Protein AF-0000000084333923 (afdb_homodimer)

Organism: NCBI:txid1302689

Structure (mmCIF, N/CA/C/O backbone):
data_AF-0000000084333923-model_v1
#
loop_
_entity.id
_entity.type
_entity.pdbx_description
1 polymer '4-oxalocrotonate tautomerase domain-containing protein'
#
loop_
_atom_site.group_PDB
_atom_site.id
_atom_site.type_symbol
_atom_site.label_atom_id
_atom_site.label_alt_id
_atom_site.label_comp_id
_atom_site.label_asym_id
_atom_site.label_entity_id
_atom_site.label_seq_id
_atom_site.pdbx_PDB_ins_code
_atom_site.Cartn_x
_atom_site.Cartn_y
_atom_site.Cartn_z
_atom_site.occupancy
_atom_site.B_iso_or_equiv
_atom_site.auth_seq_id
_atom_site.auth_comp_id
_atom_site.auth_asym_id
_atom_site.auth_atom_id
_atom_site.pdbx_PDB_model_num
ATOM 1 N N . MET A 1 1 ? 12.883 -0.135 1.191 1 73.44 1 MET A N 1
ATOM 2 C CA . MET A 1 1 ? 11.656 0.068 1.955 1 73.44 1 MET A CA 1
ATOM 3 C C . MET A 1 1 ? 10.43 0.012 1.045 1 73.44 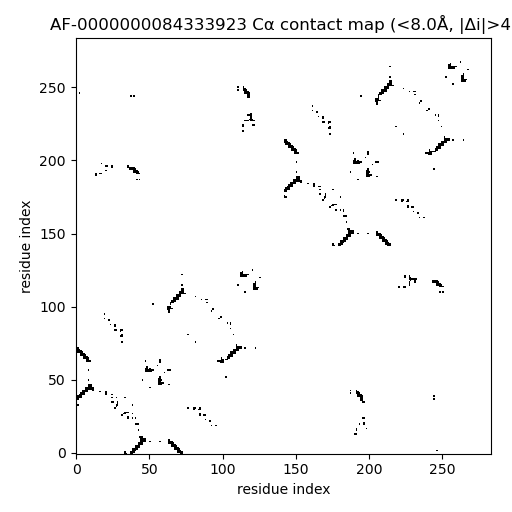1 MET A C 1
ATOM 5 O O . MET A 1 1 ? 9.953 1.047 0.582 1 73.44 1 MET A O 1
ATOM 9 N N . PRO A 1 2 ? 10.164 -1.093 0.58 1 91.81 2 PRO A N 1
ATOM 10 C CA . PRO A 1 2 ? 9.062 -1.146 -0.385 1 91.81 2 PRO A CA 1
ATOM 11 C C . PRO A 1 2 ? 7.871 -1.951 0.127 1 91.81 2 PRO A C 1
ATOM 13 O O . PRO A 1 2 ? 8.055 -2.982 0.78 1 91.81 2 PRO A O 1
ATOM 16 N N . ILE A 1 3 ? 6.664 -1.439 -0.031 1 96.62 3 ILE A N 1
ATOM 17 C CA . ILE A 1 3 ? 5.453 -2.248 0.031 1 96.62 3 ILE A CA 1
ATOM 18 C C . ILE A 1 3 ? 4.961 -2.553 -1.383 1 96.62 3 ILE A C 1
ATOM 20 O O . ILE A 1 3 ? 4.879 -1.654 -2.225 1 96.62 3 ILE A O 1
ATOM 24 N N . ILE A 1 4 ? 4.742 -3.799 -1.592 1 98.75 4 ILE A N 1
ATOM 25 C CA . ILE A 1 4 ? 4.273 -4.285 -2.887 1 98.75 4 ILE A CA 1
ATOM 26 C C . ILE A 1 4 ? 2.879 -4.887 -2.738 1 98.75 4 ILE A C 1
ATOM 28 O O . ILE A 1 4 ? 2.662 -5.766 -1.902 1 98.75 4 ILE A O 1
ATOM 32 N N . GLU A 1 5 ? 1.966 -4.406 -3.477 1 98.69 5 GLU A N 1
ATOM 33 C CA . GLU A 1 5 ? 0.629 -4.98 -3.602 1 98.69 5 GLU A CA 1
ATOM 34 C C . GLU A 1 5 ? 0.426 -5.613 -4.977 1 98.69 5 GLU A C 1
ATOM 36 O O . GLU A 1 5 ? 0.492 -4.926 -5.996 1 98.69 5 GLU A O 1
ATOM 41 N N . LEU A 1 6 ? 0.161 -6.875 -4.996 1 98.75 6 LEU A N 1
ATOM 42 C CA . LEU A 1 6 ? 0.008 -7.605 -6.25 1 98.75 6 LEU A CA 1
ATOM 43 C C . LEU A 1 6 ? -1.386 -8.219 -6.355 1 98.75 6 LEU A C 1
ATOM 45 O O . LEU A 1 6 ? -1.785 -9.016 -5.504 1 98.75 6 LEU A O 1
ATOM 49 N N . LYS A 1 7 ? -2.133 -7.789 -7.355 1 98.62 7 LYS A N 1
ATOM 50 C CA . LYS A 1 7 ? -3.377 -8.445 -7.746 1 98.62 7 LYS A CA 1
ATOM 51 C C . LYS A 1 7 ? -3.152 -9.406 -8.906 1 98.62 7 LYS A C 1
ATOM 53 O O . LYS A 1 7 ? -2.51 -9.047 -9.898 1 98.62 7 LYS A O 1
ATOM 58 N N . ILE A 1 8 ? -3.672 -10.539 -8.766 1 98.25 8 ILE A N 1
ATOM 59 C CA . ILE A 1 8 ? -3.578 -11.547 -9.812 1 98.25 8 ILE A CA 1
ATOM 60 C C . ILE A 1 8 ? -4.977 -12.047 -10.172 1 98.25 8 ILE A C 1
ATOM 62 O O . ILE A 1 8 ? -5.82 -12.234 -9.289 1 98.25 8 ILE A O 1
ATOM 66 N N . SER A 1 9 ? -5.164 -12.273 -11.445 1 98.31 9 SER A N 1
ATOM 67 C CA . SER A 1 9 ? -6.441 -12.844 -11.859 1 98.31 9 SER A CA 1
ATOM 68 C C . SER A 1 9 ? -6.48 -14.344 -11.602 1 98.31 9 SER A C 1
ATOM 70 O O . SER A 1 9 ? -5.48 -15.039 -11.781 1 98.31 9 SER A O 1
ATOM 72 N N . GLY A 1 10 ? -7.676 -14.812 -11.125 1 97.56 10 GLY A N 1
ATOM 73 C CA . GLY A 1 10 ? -7.852 -16.234 -10.93 1 97.56 10 GLY A CA 1
ATOM 74 C C . GLY A 1 10 ? -8.32 -16.594 -9.531 1 97.56 10 GLY A C 1
ATOM 75 O O . GLY A 1 10 ? -8.672 -15.719 -8.742 1 97.56 10 GLY A O 1
ATOM 76 N N . ARG A 1 11 ? -8.367 -17.922 -9.305 1 97.06 11 ARG A N 1
ATOM 77 C CA . ARG A 1 11 ? -8.758 -18.438 -7.996 1 97.06 11 ARG A CA 1
ATOM 78 C C . ARG A 1 11 ? -7.602 -18.312 -7.004 1 97.06 11 ARG A C 1
ATOM 80 O O . ARG A 1 11 ? -6.434 -18.422 -7.387 1 97.06 11 ARG A O 1
ATOM 87 N N . GLU A 1 12 ? -7.98 -18.156 -5.762 1 97.38 12 GLU A N 1
ATOM 88 C CA . GLU A 1 12 ? -6.973 -18.062 -4.707 1 97.38 12 GLU A CA 1
ATOM 89 C C . GLU A 1 12 ? -6.117 -19.328 -4.66 1 97.38 12 GLU A C 1
ATOM 91 O O . GLU A 1 12 ? -6.645 -20.438 -4.695 1 97.38 12 GLU A O 1
ATOM 96 N N . ASP A 1 13 ? -4.828 -19.172 -4.594 1 97.25 13 ASP A N 1
ATOM 97 C CA . ASP A 1 13 ? -3.836 -20.234 -4.59 1 97.25 13 ASP A CA 1
ATOM 98 C C . ASP A 1 13 ? -2.639 -19.875 -3.713 1 97.25 13 ASP A C 1
ATOM 100 O O . ASP A 1 13 ? -1.695 -19.234 -4.172 1 97.25 13 ASP A O 1
ATOM 104 N N . PRO A 1 14 ? -2.646 -20.359 -2.471 1 96.5 14 PRO A N 1
ATOM 105 C CA . PRO A 1 14 ? -1.604 -19.969 -1.519 1 96.5 14 PRO A CA 1
ATOM 106 C C . PRO A 1 14 ? -0.209 -20.406 -1.956 1 96.5 14 PRO A C 1
ATOM 108 O O . PRO A 1 14 ? 0.773 -19.703 -1.706 1 96.5 14 PRO A O 1
ATOM 111 N N . ALA A 1 15 ? -0.086 -21.562 -2.506 1 97.25 15 ALA A N 1
ATOM 112 C CA . ALA A 1 15 ? 1.213 -22.031 -2.973 1 97.25 15 ALA A CA 1
ATOM 113 C C . ALA A 1 15 ? 1.762 -21.141 -4.078 1 97.25 15 ALA A C 1
ATOM 115 O O . ALA A 1 15 ? 2.949 -20.797 -4.078 1 97.25 15 ALA A O 1
ATOM 116 N N . LEU A 1 16 ? 0.914 -20.797 -5.031 1 97.44 16 LEU A N 1
ATOM 117 C CA . LEU A 1 16 ? 1.309 -19.875 -6.09 1 97.44 16 LEU A CA 1
ATOM 118 C C . LEU A 1 16 ? 1.708 -18.516 -5.508 1 97.44 16 LEU A C 1
ATOM 120 O O . LEU A 1 16 ? 2.703 -17.922 -5.926 1 97.44 16 LEU A O 1
ATOM 124 N N . ALA A 1 17 ? 0.962 -18.047 -4.566 1 97.75 17 ALA A N 1
ATOM 125 C CA . ALA A 1 17 ? 1.25 -16.766 -3.922 1 97.75 17 ALA A CA 1
ATOM 126 C C . ALA A 1 17 ? 2.641 -16.766 -3.295 1 97.75 17 ALA A C 1
ATOM 128 O O . ALA A 1 17 ? 3.387 -15.789 -3.422 1 97.75 17 ALA A O 1
ATOM 129 N N . GLN A 1 18 ? 2.994 -17.812 -2.621 1 97.62 18 GLN A N 1
ATOM 130 C CA . GLN A 1 18 ? 4.309 -17.938 -1.995 1 97.62 18 GLN A CA 1
ATOM 131 C C . GLN A 1 18 ? 5.422 -17.875 -3.037 1 97.62 18 GLN A C 1
ATOM 133 O O . GLN A 1 18 ? 6.414 -17.172 -2.857 1 97.62 18 GLN A O 1
ATOM 138 N N . LYS A 1 19 ? 5.184 -18.625 -4.051 1 98.06 19 LYS A N 1
ATOM 139 C CA . LYS A 1 19 ? 6.172 -18.641 -5.121 1 98.06 19 LYS A CA 1
ATOM 140 C C . LYS A 1 19 ? 6.363 -17.266 -5.727 1 98.06 19 LYS A C 1
ATOM 142 O O . LYS A 1 19 ? 7.496 -16.828 -5.945 1 98.06 19 LYS A O 1
ATOM 147 N N . ILE A 1 20 ? 5.293 -16.578 -5.984 1 98.25 20 ILE A N 1
ATOM 148 C CA . ILE A 1 20 ? 5.324 -15.266 -6.617 1 98.25 20 ILE A CA 1
ATOM 149 C C . ILE A 1 20 ?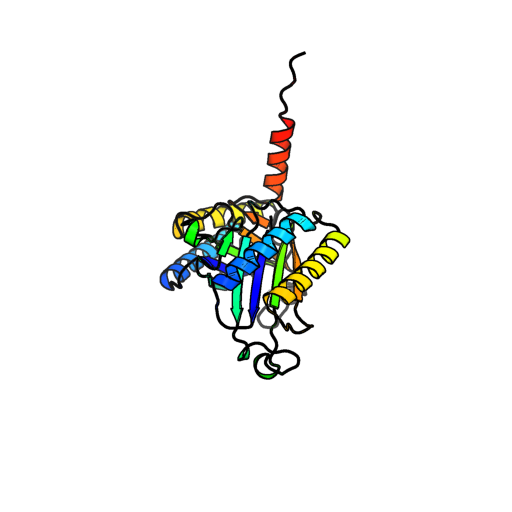 5.945 -14.25 -5.664 1 98.25 20 ILE A C 1
ATOM 151 O O . ILE A 1 20 ? 6.773 -13.43 -6.074 1 98.25 20 ILE A O 1
ATOM 155 N N . ALA A 1 21 ? 5.582 -14.344 -4.414 1 98.19 21 ALA A N 1
ATOM 156 C CA . ALA A 1 21 ? 6.148 -13.438 -3.422 1 98.19 21 ALA A CA 1
ATOM 157 C C . ALA A 1 21 ? 7.664 -13.578 -3.344 1 98.19 21 ALA A C 1
ATOM 159 O O . ALA A 1 21 ? 8.383 -12.586 -3.242 1 98.19 21 ALA A O 1
ATOM 160 N N . ASN A 1 22 ? 8.109 -14.781 -3.404 1 98.25 22 ASN A N 1
ATOM 161 C CA . ASN A 1 22 ? 9.547 -15.031 -3.395 1 98.25 22 ASN A CA 1
ATOM 162 C C . ASN A 1 22 ? 10.234 -14.406 -4.609 1 98.25 22 ASN A C 1
ATOM 164 O O . ASN A 1 22 ? 11.281 -13.766 -4.477 1 98.25 22 ASN A O 1
ATOM 168 N N . GLU A 1 23 ? 9.648 -14.578 -5.711 1 98.5 23 GLU A N 1
ATOM 169 C CA . GLU A 1 23 ? 10.227 -14.078 -6.953 1 98.5 23 GLU A CA 1
ATOM 170 C C . GLU A 1 23 ? 10.242 -12.547 -6.977 1 98.5 23 GLU A C 1
ATOM 172 O O . GLU A 1 23 ? 11.25 -11.938 -7.34 1 98.5 23 GLU A O 1
ATOM 177 N N . ILE A 1 24 ? 9.164 -11.938 -6.602 1 98.44 24 ILE A N 1
ATOM 178 C CA . ILE A 1 24 ? 9.062 -10.484 -6.586 1 98.44 24 ILE A CA 1
ATOM 179 C C . ILE A 1 24 ? 10.047 -9.906 -5.574 1 98.44 24 ILE A C 1
ATOM 181 O O . ILE A 1 24 ? 10.672 -8.875 -5.828 1 98.44 24 ILE A O 1
ATOM 185 N N . SER A 1 25 ? 10.18 -10.547 -4.445 1 98.31 25 SER A N 1
ATOM 186 C CA . SER A 1 25 ? 11.141 -10.117 -3.432 1 98.31 25 SER A CA 1
ATOM 187 C C . SER A 1 25 ? 12.57 -10.203 -3.957 1 98.31 25 SER A C 1
ATOM 189 O O . SER A 1 25 ? 13.359 -9.273 -3.762 1 98.31 25 SER A O 1
ATOM 191 N N . ARG A 1 26 ? 12.852 -11.281 -4.562 1 98.25 26 ARG A N 1
ATOM 192 C CA . ARG A 1 26 ? 14.172 -11.453 -5.16 1 98.25 26 ARG A CA 1
ATOM 193 C C . ARG A 1 26 ? 14.469 -10.344 -6.164 1 98.25 26 ARG A C 1
ATOM 195 O O . ARG A 1 26 ? 15.539 -9.742 -6.125 1 98.25 26 ARG A O 1
ATOM 202 N N . LEU A 1 27 ? 13.555 -10.07 -7.074 1 98.56 27 LEU A N 1
ATOM 203 C CA . LEU A 1 27 ? 13.742 -9.039 -8.094 1 98.56 27 LEU A CA 1
ATOM 204 C C . LEU A 1 27 ? 13.914 -7.668 -7.453 1 98.56 27 LEU A C 1
ATOM 206 O O . LEU A 1 27 ? 14.742 -6.871 -7.902 1 98.56 27 LEU A O 1
ATOM 210 N N . THR A 1 28 ? 13.117 -7.402 -6.438 1 98.56 28 THR A N 1
ATOM 211 C CA . THR A 1 28 ? 13.195 -6.117 -5.754 1 98.56 28 THR A CA 1
ATOM 212 C C . THR A 1 28 ? 14.555 -5.934 -5.094 1 98.56 28 THR A C 1
ATOM 214 O O . THR A 1 28 ? 15.133 -4.844 -5.141 1 98.56 28 THR A O 1
ATOM 217 N N . LYS A 1 29 ? 15.07 -6.965 -4.551 1 98 29 LYS A N 1
ATOM 218 C CA . LYS A 1 29 ? 16.406 -6.953 -3.963 1 98 29 LYS A CA 1
ATOM 219 C C . LYS A 1 29 ? 17.469 -6.762 -5.031 1 98 29 LYS A C 1
ATOM 221 O O . LYS A 1 29 ? 18.328 -5.879 -4.914 1 98 29 LYS A O 1
ATOM 226 N N . GLU A 1 30 ? 17.391 -7.465 -6.059 1 98 30 GLU A N 1
ATOM 227 C CA . GLU A 1 30 ? 18.484 -7.543 -7.027 1 98 30 GLU A CA 1
ATOM 228 C C . GLU A 1 30 ? 18.469 -6.355 -7.98 1 98 30 GLU A C 1
ATOM 230 O O . GLU A 1 30 ? 19.516 -5.832 -8.359 1 98 30 GLU A O 1
ATOM 235 N N . VAL A 1 31 ? 17.297 -5.941 -8.422 1 98.19 31 VAL A N 1
ATOM 236 C CA . VAL A 1 31 ? 17.188 -4.926 -9.461 1 98.19 31 VAL A CA 1
ATOM 237 C C . VAL A 1 31 ? 17.109 -3.539 -8.828 1 98.19 31 VAL A C 1
ATOM 239 O O . VAL A 1 31 ? 17.812 -2.615 -9.242 1 98.19 31 VAL A O 1
ATOM 242 N N . LEU A 1 32 ? 16.297 -3.404 -7.762 1 97.81 32 LEU A N 1
ATOM 243 C CA . LEU A 1 32 ? 16.125 -2.105 -7.121 1 97.81 32 LEU A CA 1
ATOM 244 C C . LEU A 1 32 ? 17.062 -1.951 -5.938 1 97.81 32 LEU A C 1
ATOM 246 O O . LEU A 1 32 ? 17.125 -0.89 -5.309 1 97.81 32 LEU A O 1
ATOM 250 N N . LYS A 1 33 ? 17.75 -3.027 -5.582 1 96.81 33 LYS A N 1
ATOM 251 C CA . LYS A 1 33 ? 18.781 -3.02 -4.547 1 96.81 33 LYS A CA 1
ATOM 252 C C . LYS A 1 33 ? 18.203 -2.666 -3.186 1 96.81 33 LYS A C 1
ATOM 254 O O . LYS A 1 33 ? 18.781 -1.89 -2.43 1 96.81 33 LYS A O 1
ATOM 259 N N . LYS A 1 34 ? 17.031 -3.188 -2.98 1 96.31 34 LYS A N 1
ATOM 260 C CA . LYS A 1 34 ? 16.391 -2.963 -1.685 1 96.31 34 LYS A CA 1
ATOM 261 C C . LYS A 1 34 ? 16.75 -4.07 -0.697 1 96.31 34 LYS A C 1
ATOM 263 O O . LYS A 1 34 ? 17 -5.207 -1.097 1 96.31 34 LYS A O 1
ATOM 268 N N . LYS A 1 35 ? 16.797 -3.676 0.621 1 95.31 35 LYS A N 1
ATOM 269 C CA . LYS A 1 35 ? 17.078 -4.652 1.671 1 95.31 35 LYS A CA 1
ATOM 270 C C . LYS A 1 35 ? 15.891 -5.602 1.861 1 95.31 35 LYS A C 1
ATOM 272 O O . LYS A 1 35 ? 14.758 -5.156 2.082 1 95.31 35 LYS A O 1
ATOM 277 N N . PRO A 1 36 ? 16.141 -6.848 1.837 1 95.38 36 PRO A N 1
ATOM 278 C CA . PRO A 1 36 ? 15.047 -7.824 1.903 1 95.38 36 PRO A CA 1
ATOM 279 C C . PRO A 1 36 ? 14.266 -7.75 3.211 1 95.38 36 PRO A C 1
ATOM 281 O O . PRO A 1 36 ? 13.062 -8.008 3.23 1 95.38 36 PRO A O 1
ATOM 284 N N . GLU A 1 37 ? 14.859 -7.32 4.273 1 95.38 37 GLU A N 1
ATOM 285 C CA . GLU A 1 37 ? 14.258 -7.348 5.602 1 95.38 37 GLU A CA 1
ATOM 286 C C . GLU A 1 37 ? 13.094 -6.363 5.707 1 95.38 37 GLU A C 1
ATOM 288 O O . GLU A 1 37 ? 12.297 -6.438 6.641 1 95.38 37 GLU A O 1
ATOM 293 N N . VAL A 1 38 ? 13.031 -5.457 4.746 1 96.19 38 VAL A N 1
ATOM 294 C CA . VAL A 1 38 ? 11.969 -4.461 4.852 1 96.19 38 VAL A CA 1
ATOM 295 C C . VAL A 1 38 ? 11.047 -4.559 3.635 1 96.19 38 VAL A C 1
ATOM 297 O O . VAL A 1 38 ? 10.234 -3.666 3.393 1 96.19 38 VAL A O 1
ATOM 300 N N . ILE A 1 39 ? 11.156 -5.602 2.816 1 97.88 39 ILE A N 1
ATOM 301 C CA . ILE A 1 39 ? 10.273 -5.797 1.672 1 97.88 39 ILE A CA 1
ATOM 302 C C . ILE A 1 39 ? 8.992 -6.492 2.123 1 97.88 39 ILE A C 1
ATOM 304 O O . ILE A 1 39 ? 9.031 -7.57 2.717 1 97.88 39 ILE A O 1
ATOM 308 N N . VAL A 1 40 ? 7.879 -5.883 1.88 1 98.56 40 VAL A N 1
ATOM 309 C CA . VAL A 1 40 ? 6.559 -6.438 2.156 1 98.56 40 VAL A CA 1
ATOM 310 C C . VAL A 1 40 ? 5.828 -6.707 0.842 1 98.56 40 VAL A C 1
ATOM 312 O O . VAL A 1 40 ? 5.793 -5.852 -0.045 1 98.56 40 VAL A O 1
ATOM 315 N N . VAL A 1 41 ? 5.262 -7.883 0.719 1 98.69 41 VAL A N 1
ATOM 316 C CA . VAL A 1 41 ? 4.449 -8.234 -0.441 1 98.69 41 VAL A CA 1
ATOM 317 C C . VAL A 1 41 ? 3.088 -8.75 0.019 1 98.69 41 VAL A C 1
ATOM 319 O O . VAL A 1 41 ? 3.01 -9.664 0.849 1 98.69 41 VAL A O 1
ATOM 322 N N . THR A 1 42 ? 2.08 -8.156 -0.456 1 98.69 42 THR A N 1
ATOM 323 C CA . THR A 1 42 ? 0.734 -8.703 -0.305 1 98.69 42 THR A CA 1
ATOM 324 C C . THR A 1 42 ? 0.184 -9.164 -1.65 1 98.69 42 THR A C 1
ATOM 326 O O . THR A 1 42 ? 0.39 -8.508 -2.672 1 98.69 42 THR A O 1
ATOM 329 N N . VAL A 1 43 ? -0.497 -10.312 -1.62 1 98.62 43 VAL A N 1
ATOM 330 C CA . VAL A 1 43 ? -1.056 -10.891 -2.84 1 98.62 43 VAL A CA 1
ATOM 331 C C . VAL A 1 43 ? -2.568 -11.039 -2.695 1 98.62 43 VAL A C 1
ATOM 333 O O . VAL A 1 43 ? -3.059 -11.469 -1.647 1 98.62 43 VAL A O 1
ATOM 336 N N . SER A 1 44 ? -3.275 -10.656 -3.697 1 98.31 44 SER A N 1
ATOM 337 C CA . SER A 1 44 ? -4.719 -10.867 -3.762 1 98.31 44 SER A CA 1
ATOM 338 C C . SER A 1 44 ? -5.133 -11.445 -5.109 1 98.31 44 SER A C 1
ATOM 340 O O . SER A 1 44 ? -4.445 -11.258 -6.113 1 98.31 44 SER A O 1
ATOM 342 N N . PHE A 1 45 ? -6.254 -12.141 -5.066 1 98.44 45 PHE A N 1
ATOM 343 C CA . PHE A 1 45 ? -6.766 -12.789 -6.266 1 98.44 45 PHE A CA 1
ATOM 344 C C . PHE A 1 45 ? -8.125 -12.211 -6.66 1 98.44 45 PHE A C 1
ATOM 346 O O . PHE A 1 45 ? -8.969 -11.953 -5.801 1 98.44 45 PHE A O 1
ATOM 353 N N . VAL A 1 46 ? -8.273 -11.945 -7.91 1 98.38 46 VAL A N 1
ATOM 354 C CA . VAL A 1 46 ? -9.539 -11.508 -8.5 1 98.38 46 VAL A CA 1
ATOM 355 C C . VAL A 1 46 ? -10.023 -12.547 -9.508 1 98.38 46 VAL A C 1
ATOM 357 O O . VAL A 1 46 ? -9.305 -12.898 -10.438 1 98.38 46 VAL A O 1
ATOM 360 N N . PRO A 1 47 ? -11.234 -13.023 -9.305 1 98.44 47 PRO A N 1
ATOM 361 C CA . PRO A 1 47 ? -11.727 -13.992 -10.289 1 98.44 47 PRO A CA 1
ATOM 362 C C . PRO A 1 47 ? -11.625 -13.477 -11.727 1 98.44 47 PRO A C 1
ATOM 364 O O . PRO A 1 47 ? -11.867 -12.289 -11.977 1 98.44 47 PRO A O 1
ATOM 367 N N . ASP A 1 48 ? -11.359 -14.414 -12.594 1 98.06 48 ASP A N 1
ATOM 368 C CA . ASP A 1 48 ? -11.164 -14.055 -14 1 98.06 48 ASP A CA 1
ATOM 369 C C . ASP A 1 48 ? -12.398 -13.359 -14.57 1 98.06 48 ASP A C 1
ATOM 371 O O . ASP A 1 48 ? -12.281 -12.469 -15.406 1 98.06 48 ASP A O 1
ATOM 375 N N . TYR A 1 49 ? -13.57 -13.68 -14.117 1 98.38 49 TYR A N 1
ATOM 376 C CA . TYR A 1 49 ? -14.812 -13.148 -14.68 1 98.38 49 TYR A CA 1
ATOM 377 C C . TYR A 1 49 ? -15.109 -11.758 -14.141 1 98.38 49 TYR A C 1
ATOM 379 O O . TYR A 1 49 ? -16.047 -11.102 -14.586 1 98.38 49 TYR A O 1
ATOM 387 N N . LEU A 1 50 ? -14.297 -11.289 -13.281 1 98.5 50 LEU A N 1
ATOM 388 C CA . LEU A 1 50 ? -14.438 -9.945 -12.727 1 98.5 50 LEU A CA 1
ATOM 389 C C . LEU A 1 50 ? -13.305 -9.039 -13.211 1 98.5 50 LEU A C 1
ATOM 391 O O . LEU A 1 50 ? -13.164 -7.91 -12.734 1 98.5 50 LEU A O 1
ATOM 395 N N . TRP A 1 51 ? -12.5 -9.555 -14.102 1 98.44 51 TRP A N 1
ATOM 396 C CA . TRP A 1 51 ? -11.375 -8.82 -14.68 1 98.44 51 TRP A CA 1
ATOM 397 C C . TRP A 1 51 ? -11.586 -8.602 -16.172 1 98.44 51 TRP A C 1
ATOM 399 O O . TRP A 1 51 ? -11.617 -9.562 -16.953 1 98.44 51 TRP A O 1
ATOM 409 N N . PHE A 1 52 ? -11.664 -7.266 -16.453 1 98.56 52 PHE A N 1
ATOM 410 C CA . PHE A 1 52 ? -12.023 -6.953 -17.828 1 98.56 52 PHE A CA 1
ATOM 411 C C . PHE A 1 52 ? -10.914 -6.168 -18.516 1 98.56 52 PHE A C 1
ATOM 413 O O . PHE A 1 52 ? -10.305 -5.281 -17.906 1 98.56 52 PHE A O 1
ATOM 420 N N . VAL A 1 53 ? -10.617 -6.551 -19.75 1 97.38 53 VAL A N 1
ATOM 421 C CA . VAL A 1 53 ? -9.758 -5.812 -20.656 1 97.38 53 VAL A CA 1
ATOM 422 C C . VAL A 1 53 ? -10.492 -5.547 -21.969 1 97.38 53 VAL A C 1
ATOM 424 O O . VAL A 1 53 ? -11.023 -6.473 -22.594 1 97.38 53 VAL A O 1
ATOM 427 N N . ASN A 1 54 ? -10.57 -4.242 -22.359 1 96.88 54 ASN A N 1
ATOM 428 C CA . ASN A 1 54 ? -11.266 -3.848 -23.578 1 96.88 54 ASN A CA 1
ATOM 429 C C . ASN A 1 54 ? -12.68 -4.434 -23.641 1 96.88 54 ASN A C 1
ATOM 431 O O . ASN A 1 54 ? -13.062 -5.047 -24.625 1 96.88 54 ASN A O 1
ATOM 435 N N . PHE A 1 55 ? -13.422 -4.422 -22.594 1 97.38 55 PHE A N 1
ATOM 436 C CA . PHE A 1 55 ? -14.844 -4.723 -22.422 1 97.38 55 PHE A CA 1
ATOM 437 C C . PHE A 1 55 ? -15.078 -6.23 -22.391 1 97.38 55 PHE A C 1
ATOM 439 O O . PHE A 1 55 ? -16.219 -6.688 -22.469 1 97.38 55 PHE A O 1
ATOM 446 N N . ILE A 1 56 ? -14 -7.066 -22.297 1 98.06 56 ILE A N 1
ATOM 447 C CA . ILE A 1 56 ? -14.125 -8.523 -22.312 1 98.06 56 ILE A CA 1
ATOM 448 C C . ILE A 1 56 ? -13.453 -9.102 -21.062 1 98.06 56 ILE A C 1
ATOM 450 O O . ILE A 1 56 ? -12.367 -8.664 -20.672 1 98.06 56 ILE A O 1
ATOM 454 N N . SER A 1 57 ? -14.125 -10.086 -20.422 1 98.44 57 SER A N 1
ATOM 455 C CA . SER A 1 57 ? -13.555 -10.688 -19.219 1 98.44 57 SER A CA 1
ATOM 456 C C . SER A 1 57 ? -12.359 -11.578 -19.562 1 98.44 57 SER A C 1
ATOM 458 O O . SER A 1 57 ? -12.289 -12.133 -20.656 1 98.44 57 SER A O 1
ATOM 460 N N . LEU A 1 58 ? -11.5 -11.727 -18.625 1 98.38 58 LEU A N 1
ATOM 461 C CA . LEU A 1 58 ? -10.367 -12.625 -18.812 1 98.38 58 LEU A CA 1
ATOM 462 C C . LEU A 1 58 ? -10.828 -14.07 -18.953 1 98.38 58 LEU A C 1
ATOM 464 O O . LEU A 1 58 ? -10.18 -14.875 -19.609 1 98.38 58 LEU A O 1
ATOM 468 N N . ALA A 1 59 ? -11.922 -14.422 -18.297 1 98.12 59 ALA A N 1
ATOM 469 C CA . ALA A 1 59 ? -12.5 -15.758 -18.438 1 98.12 59 ALA A CA 1
ATOM 470 C C . ALA A 1 59 ? -12.836 -16.062 -19.891 1 98.12 59 ALA A C 1
ATOM 472 O O . ALA A 1 59 ? -12.562 -17.156 -20.391 1 98.12 59 ALA A O 1
ATOM 473 N N . GLU A 1 60 ? -13.406 -15.039 -20.531 1 98.25 60 GLU A N 1
ATOM 474 C CA . GLU A 1 60 ? -13.758 -15.164 -21.938 1 98.25 60 GLU A CA 1
ATOM 475 C C . GLU A 1 60 ? -12.508 -15.164 -22.812 1 98.25 60 GLU A C 1
ATOM 477 O O . GLU A 1 60 ? -12.43 -15.914 -23.781 1 98.25 60 GLU A O 1
ATOM 482 N N . LEU A 1 61 ? -11.547 -14.367 -22.484 1 97.5 61 LEU A N 1
ATOM 483 C CA . LEU A 1 61 ? -10.32 -14.242 -23.266 1 97.5 61 LEU A CA 1
ATOM 484 C C . LEU A 1 61 ? -9.414 -15.445 -23.047 1 97.5 61 LEU A C 1
ATOM 486 O O . LEU A 1 61 ? -8.477 -15.672 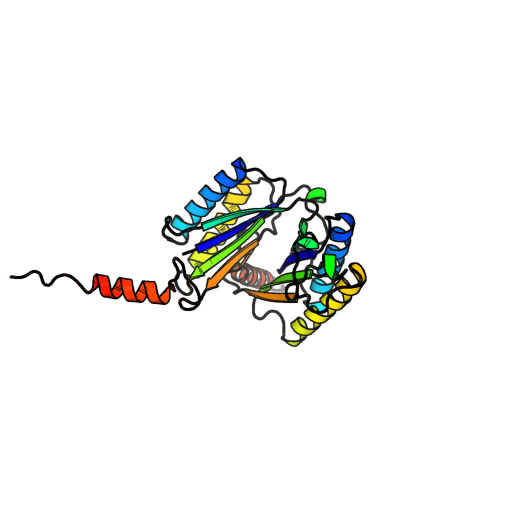-23.812 1 97.5 61 LEU A O 1
ATOM 490 N N . LYS A 1 62 ? -9.719 -16.219 -21.969 1 97.25 62 LYS A N 1
ATOM 491 C CA . LYS A 1 62 ? -8.875 -17.344 -21.562 1 97.25 62 LYS A CA 1
ATOM 492 C C . LYS A 1 62 ? -7.434 -16.891 -21.359 1 97.25 62 LYS A C 1
ATOM 494 O O . LYS A 1 62 ? -6.504 -17.516 -21.891 1 97.25 62 LYS A O 1
ATOM 499 N N . LYS A 1 63 ? -7.258 -15.766 -20.703 1 97.88 63 LYS A N 1
ATOM 500 C CA . LYS A 1 63 ? -5.957 -15.188 -20.359 1 97.88 63 LYS A CA 1
ATOM 501 C C . LYS A 1 63 ? -5.891 -14.828 -18.875 1 97.88 63 LYS A C 1
ATOM 503 O O . LYS A 1 63 ? -6.922 -14.727 -18.203 1 97.88 63 LYS A O 1
ATOM 508 N N . LYS A 1 64 ? -4.711 -14.711 -18.453 1 97.94 64 LYS A N 1
ATOM 509 C CA . LYS A 1 64 ? -4.445 -14.195 -17.125 1 97.94 64 LYS A CA 1
ATOM 510 C C . LYS A 1 64 ? -3.922 -12.766 -17.172 1 97.94 64 LYS A C 1
ATOM 512 O O . LYS A 1 64 ? -3.551 -12.273 -18.25 1 97.94 64 LYS A O 1
ATOM 517 N N . SER A 1 65 ? -3.934 -12.086 -16.062 1 98.44 65 SER A N 1
ATOM 518 C CA . SER A 1 65 ? -3.346 -10.758 -15.945 1 98.44 65 SER A CA 1
ATOM 519 C C . SER A 1 65 ? -2.912 -10.469 -14.508 1 98.44 65 SER A C 1
ATOM 521 O O . SER A 1 65 ? -3.145 -11.281 -13.609 1 98.44 65 SER A O 1
ATOM 523 N N . PHE A 1 66 ? -2.207 -9.383 -14.383 1 98.75 66 PHE A N 1
ATOM 524 C CA . PHE A 1 66 ? -1.793 -8.914 -13.07 1 98.75 66 PHE A CA 1
ATOM 525 C C . PHE A 1 66 ? -1.688 -7.398 -13.039 1 98.75 66 PHE A C 1
ATOM 527 O O . PHE A 1 66 ? -1.613 -6.758 -14.094 1 98.75 66 PHE A O 1
ATOM 534 N N . HIS A 1 67 ? -1.779 -6.871 -11.836 1 98.75 67 HIS A N 1
ATOM 535 C CA . HIS A 1 67 ? -1.441 -5.484 -11.539 1 98.75 67 HIS A CA 1
ATOM 536 C C . HIS A 1 67 ? -0.569 -5.387 -10.289 1 98.75 67 HIS A C 1
ATOM 538 O O . HIS A 1 67 ? -0.985 -5.797 -9.203 1 98.75 67 HIS A O 1
ATOM 544 N N . LEU A 1 68 ? 0.639 -4.949 -10.516 1 98.75 68 LEU A N 1
ATOM 545 C CA . LEU A 1 68 ? 1.575 -4.762 -9.414 1 98.75 68 LEU A CA 1
ATOM 546 C C . LEU A 1 68 ? 1.792 -3.281 -9.133 1 98.75 68 LEU A C 1
ATOM 548 O O . LEU A 1 68 ? 2.084 -2.506 -10.039 1 98.75 68 LEU A O 1
ATOM 552 N N . ASN A 1 69 ? 1.566 -2.889 -7.836 1 98.62 69 ASN A N 1
ATOM 553 C CA . ASN A 1 69 ? 1.904 -1.557 -7.348 1 98.62 69 ASN A CA 1
ATOM 554 C C . ASN A 1 69 ? 2.99 -1.611 -6.277 1 98.62 69 ASN A C 1
ATOM 556 O O . ASN A 1 69 ? 2.855 -2.332 -5.285 1 98.62 69 ASN A O 1
ATOM 560 N N . ILE A 1 70 ? 4.023 -0.912 -6.504 1 98.62 70 ILE A N 1
ATOM 561 C CA . ILE A 1 70 ? 5.098 -0.867 -5.52 1 98.62 70 ILE A CA 1
ATOM 562 C C . ILE A 1 70 ? 5.352 0.578 -5.094 1 98.62 70 ILE A C 1
ATOM 564 O O . ILE A 1 70 ? 5.422 1.475 -5.938 1 98.62 70 ILE A O 1
ATOM 568 N N . LYS A 1 71 ? 5.422 0.827 -3.773 1 98.06 71 LYS A N 1
ATOM 569 C CA . LYS A 1 71 ? 5.828 2.115 -3.219 1 98.06 71 LYS A CA 1
ATOM 570 C C . LYS A 1 71 ? 7.285 2.086 -2.773 1 98.06 71 LYS A C 1
ATOM 572 O O . LYS A 1 71 ? 7.695 1.2 -2.02 1 98.06 71 LYS A O 1
ATOM 577 N N . ILE A 1 72 ? 8.062 2.99 -3.277 1 96.94 72 ILE A N 1
ATOM 578 C CA . ILE A 1 72 ? 9.453 3.148 -2.877 1 96.94 72 ILE A CA 1
ATOM 579 C C . ILE A 1 72 ? 9.727 4.609 -2.525 1 96.94 72 ILE A C 1
ATOM 581 O O . ILE A 1 72 ? 8.93 5.492 -2.855 1 96.94 72 ILE A O 1
ATOM 585 N N . SER A 1 73 ? 10.805 4.844 -1.781 1 94.88 73 SER A N 1
ATOM 586 C CA . SER A 1 73 ? 11.203 6.215 -1.473 1 94.88 73 SER A CA 1
ATOM 587 C C . SER A 1 73 ? 11.695 6.941 -2.721 1 94.88 73 SER A C 1
ATOM 589 O O . SER A 1 73 ? 12.398 6.363 -3.547 1 94.88 73 SER A O 1
ATOM 591 N N . ASP A 1 74 ? 11.414 8.227 -2.725 1 93.62 74 ASP A N 1
ATOM 592 C CA . ASP A 1 74 ? 11.805 9.062 -3.855 1 93.62 74 ASP A CA 1
ATOM 593 C C . ASP A 1 74 ? 13.32 9.211 -3.934 1 93.62 74 ASP A C 1
ATOM 595 O O . ASP A 1 74 ? 14.008 9.188 -2.91 1 93.62 74 ASP A O 1
ATOM 599 N N . SER A 1 75 ? 13.883 9.273 -5.211 1 91.62 75 SER A N 1
ATOM 600 C CA . SER A 1 75 ? 15.273 9.602 -5.52 1 91.62 75 SER A CA 1
ATOM 601 C C . SER A 1 75 ? 16.203 8.469 -5.098 1 91.62 75 SER A C 1
ATOM 603 O O . SER A 1 75 ? 17.406 8.695 -4.906 1 91.62 75 SER A O 1
ATOM 605 N N . THR A 1 76 ? 15.68 7.285 -4.906 1 93.5 76 THR A N 1
ATOM 606 C CA . THR A 1 76 ? 16.531 6.176 -4.484 1 93.5 76 THR A CA 1
ATOM 607 C C . THR A 1 76 ? 16.828 5.25 -5.66 1 93.5 76 THR A C 1
ATOM 609 O O . THR A 1 76 ? 17.719 4.395 -5.57 1 93.5 76 THR A O 1
ATOM 612 N N . ASN A 1 77 ? 16.156 5.336 -6.77 1 96.31 77 ASN A N 1
ATOM 613 C CA . ASN A 1 77 ? 16.391 4.531 -7.965 1 96.31 77 ASN A CA 1
ATOM 614 C C . ASN A 1 77 ? 16.375 5.387 -9.227 1 96.31 77 ASN A C 1
ATOM 616 O O . ASN A 1 77 ? 15.562 6.309 -9.352 1 96.31 77 ASN A O 1
ATOM 620 N N . LEU A 1 78 ? 17.219 5.059 -10.164 1 96.62 78 LEU A N 1
ATOM 621 C CA . LEU A 1 78 ? 17.297 5.75 -11.445 1 96.62 78 LEU A CA 1
ATOM 622 C C . LEU A 1 78 ? 16.219 5.258 -12.398 1 96.62 78 LEU A C 1
ATOM 624 O O . LEU A 1 78 ? 15.609 4.211 -12.164 1 96.62 78 LEU A O 1
ATOM 628 N N . LYS A 1 79 ? 16.016 6.07 -13.438 1 96.94 79 LYS A N 1
ATOM 629 C CA . LYS A 1 79 ? 15.047 5.711 -14.477 1 96.94 79 LYS A CA 1
ATOM 630 C C . LYS A 1 79 ? 15.352 4.332 -15.047 1 96.94 79 LYS A C 1
ATOM 632 O O . LYS A 1 79 ? 14.438 3.533 -15.273 1 96.94 79 LYS A O 1
ATOM 637 N N . VAL A 1 80 ? 16.594 4.051 -15.25 1 97.88 80 VAL A N 1
ATOM 638 C CA . VAL A 1 80 ? 16.969 2.783 -15.867 1 97.88 80 VAL A CA 1
ATOM 639 C C . VAL A 1 80 ? 16.672 1.636 -14.898 1 97.88 80 VAL A C 1
ATOM 641 O O . VAL A 1 80 ? 16.25 0.552 -15.328 1 97.88 80 VAL A O 1
ATOM 644 N N . ASP A 1 81 ? 16.922 1.78 -13.586 1 97.69 81 ASP A N 1
ATOM 645 C CA . ASP A 1 81 ? 16.578 0.781 -12.578 1 97.69 81 ASP A CA 1
ATOM 646 C C . ASP A 1 81 ? 15.094 0.43 -12.648 1 97.69 81 ASP A C 1
ATOM 648 O O . ASP A 1 81 ? 14.727 -0.746 -12.602 1 97.69 81 ASP A O 1
ATOM 652 N N . LYS A 1 82 ? 14.281 1.488 -12.742 1 98.12 82 LYS A N 1
ATOM 653 C CA . LYS A 1 82 ? 12.836 1.309 -12.766 1 98.12 82 LYS A CA 1
ATOM 654 C C . LYS A 1 82 ? 12.391 0.589 -14.039 1 98.12 82 LYS A C 1
ATOM 656 O O . LYS A 1 82 ? 11.547 -0.309 -13.984 1 98.12 82 LYS A O 1
ATOM 661 N N . ALA A 1 83 ? 12.938 0.951 -15.18 1 98.62 83 ALA A N 1
ATOM 662 C CA . ALA A 1 83 ? 12.641 0.272 -16.438 1 98.62 83 ALA A CA 1
ATOM 663 C C . ALA A 1 83 ? 13.016 -1.205 -16.375 1 98.62 83 ALA A C 1
ATOM 665 O O . ALA A 1 83 ? 12.234 -2.07 -16.766 1 98.62 83 ALA A O 1
ATOM 666 N N . ASP A 1 84 ? 14.164 -1.473 -15.852 1 98.62 84 ASP A N 1
ATOM 667 C CA . ASP A 1 84 ? 14.641 -2.846 -15.711 1 98.62 84 ASP A CA 1
ATOM 668 C C . ASP A 1 84 ? 13.727 -3.65 -14.789 1 98.62 84 ASP A C 1
ATOM 670 O O . ASP A 1 84 ? 13.453 -4.824 -15.055 1 98.62 84 ASP A O 1
ATOM 674 N N . TYR A 1 85 ? 13.297 -3.033 -13.766 1 98.69 85 TYR A N 1
ATOM 675 C CA . TYR A 1 85 ? 12.414 -3.699 -12.812 1 98.69 85 TYR A CA 1
ATOM 676 C C . TYR A 1 85 ? 11.086 -4.062 -13.461 1 98.69 85 TYR A C 1
ATOM 678 O O . TYR A 1 85 ? 10.617 -5.199 -13.344 1 98.69 85 TYR A O 1
ATOM 686 N N . ILE A 1 86 ? 10.445 -3.127 -14.164 1 98.69 86 ILE A N 1
ATOM 687 C CA . ILE A 1 86 ? 9.164 -3.35 -14.828 1 98.69 86 ILE A CA 1
ATOM 688 C C . ILE A 1 86 ? 9.289 -4.488 -15.836 1 98.69 86 ILE A C 1
ATOM 690 O O . ILE A 1 86 ? 8.445 -5.383 -15.883 1 98.69 86 ILE A O 1
ATOM 694 N N . GLU A 1 87 ? 10.336 -4.527 -16.562 1 98.56 87 GLU A N 1
ATOM 695 C CA . GLU A 1 87 ? 10.586 -5.59 -17.531 1 98.56 87 GLU A CA 1
ATOM 696 C C . GLU A 1 87 ? 10.75 -6.938 -16.828 1 98.56 87 GLU A C 1
ATOM 698 O O . GLU A 1 87 ? 10.156 -7.934 -17.25 1 98.56 87 GLU A O 1
ATOM 703 N N . ALA A 1 88 ? 11.578 -6.988 -15.828 1 98.69 88 ALA A N 1
ATOM 704 C CA . ALA A 1 88 ? 11.875 -8.227 -15.109 1 98.69 88 ALA A CA 1
ATOM 705 C C . ALA A 1 88 ? 10.617 -8.797 -14.469 1 98.69 88 ALA A C 1
ATOM 707 O O . ALA A 1 88 ? 10.391 -10.016 -14.5 1 98.69 88 ALA A O 1
ATOM 708 N N . VAL A 1 89 ? 9.781 -7.953 -13.898 1 98.69 89 VAL A N 1
ATOM 709 C CA . VAL A 1 89 ? 8.531 -8.383 -13.281 1 98.69 89 VAL A CA 1
ATOM 710 C C . VAL A 1 89 ? 7.625 -9.008 -14.336 1 98.69 89 VAL A C 1
ATOM 712 O O . VAL A 1 89 ? 7.078 -10.094 -14.133 1 98.69 89 VAL A O 1
ATOM 715 N N . HIS A 1 90 ? 7.5 -8.328 -15.414 1 98.56 90 HIS A N 1
ATOM 716 C CA . HIS A 1 90 ? 6.621 -8.836 -16.453 1 98.56 90 HIS A CA 1
ATOM 717 C C . HIS A 1 90 ? 7.074 -10.211 -16.938 1 98.56 90 HIS A C 1
ATOM 719 O O . HIS A 1 90 ? 6.262 -11.125 -17.062 1 98.56 90 HIS A O 1
ATOM 725 N N . LYS A 1 91 ? 8.328 -10.352 -17.219 1 97.94 91 LYS A N 1
ATOM 726 C CA . LYS A 1 91 ? 8.883 -11.617 -17.688 1 97.94 91 LYS A CA 1
ATOM 727 C C . LYS A 1 91 ? 8.656 -12.727 -16.672 1 97.94 91 LYS A C 1
ATOM 729 O O . LYS A 1 91 ? 8.195 -13.82 -17.031 1 97.94 91 LYS A O 1
ATOM 734 N N . SER A 1 92 ? 8.961 -12.453 -15.445 1 98.06 92 SER A N 1
ATOM 735 C CA . SER A 1 92 ? 8.852 -13.453 -14.391 1 98.06 92 SER A CA 1
ATOM 736 C C . SER A 1 92 ? 7.398 -13.883 -14.188 1 98.06 92 SER A C 1
ATOM 738 O O . SER A 1 92 ? 7.113 -15.078 -14.078 1 98.06 92 SER A O 1
ATOM 740 N N . LEU A 1 93 ? 6.445 -12.914 -14.141 1 98.12 93 LEU A N 1
ATOM 741 C CA . LEU A 1 93 ? 5.047 -13.25 -13.898 1 98.12 93 LEU A CA 1
ATOM 742 C C . LEU A 1 93 ? 4.438 -13.938 -15.117 1 98.12 93 LEU A C 1
ATOM 744 O O . LEU A 1 93 ? 3.551 -14.781 -14.977 1 98.12 93 LEU A O 1
ATOM 748 N N . SER A 1 94 ? 4.93 -13.617 -16.297 1 97.38 94 SER A N 1
ATOM 749 C CA . SER A 1 94 ? 4.508 -14.344 -17.484 1 97.38 94 SER A CA 1
ATOM 750 C C . SER A 1 94 ? 4.871 -15.82 -17.375 1 97.38 94 SER A C 1
ATOM 752 O O . SER A 1 94 ? 4.078 -16.688 -17.75 1 97.38 94 SER A O 1
ATOM 754 N N . THR A 1 95 ? 6.02 -16.062 -16.906 1 96.94 95 THR A N 1
ATOM 755 C CA . THR A 1 95 ? 6.484 -17.438 -16.766 1 96.94 95 THR A CA 1
ATOM 756 C C . THR A 1 95 ? 5.672 -18.172 -15.695 1 96.94 95 THR A C 1
ATOM 758 O O . THR A 1 95 ? 5.254 -19.312 -15.898 1 96.94 95 THR A O 1
ATOM 761 N N . LEU A 1 96 ? 5.383 -17.578 -14.547 1 97.25 96 LEU A N 1
ATOM 762 C CA . LEU A 1 96 ? 4.75 -18.219 -13.398 1 97.25 96 LEU A CA 1
ATOM 763 C C . LEU A 1 96 ? 3.252 -18.375 -13.625 1 97.25 96 LEU A C 1
ATOM 765 O O . LEU A 1 96 ? 2.65 -19.344 -13.172 1 97.25 96 LEU A O 1
ATOM 769 N N . LEU A 1 97 ? 2.621 -17.406 -14.258 1 96.38 97 LEU A N 1
ATOM 770 C CA . LEU A 1 97 ? 1.17 -17.391 -14.398 1 96.38 97 LEU A CA 1
ATOM 771 C C . LEU A 1 97 ? 0.743 -18.047 -15.711 1 96.38 97 LEU A C 1
ATOM 773 O O . LEU A 1 97 ? -0.411 -18.453 -15.859 1 96.38 97 LEU A O 1
ATOM 777 N N . GLY A 1 98 ? 1.71 -18.062 -16.594 1 92.94 98 GLY A N 1
ATOM 778 C CA . GLY A 1 98 ? 1.377 -18.609 -17.891 1 92.94 98 GLY A CA 1
ATOM 779 C C . GLY A 1 98 ? 0.966 -17.531 -18.891 1 92.94 98 GLY A C 1
ATOM 780 O O . GLY A 1 98 ? 1.568 -16.453 -18.938 1 92.94 98 GLY A O 1
ATOM 781 N N . ASP A 1 99 ? -0.098 -17.734 -19.719 1 93 99 ASP A N 1
ATOM 782 C CA . ASP A 1 99 ? -0.514 -16.859 -20.812 1 93 99 ASP A CA 1
ATOM 783 C C . ASP A 1 99 ? -1.142 -15.57 -20.297 1 93 99 ASP A C 1
ATOM 785 O O . ASP A 1 99 ? -2.367 -15.438 -20.266 1 93 99 ASP A O 1
ATOM 789 N N . ILE A 1 100 ? -0.319 -14.656 -19.969 1 97.38 100 ILE A N 1
ATOM 790 C CA . ILE A 1 100 ? -0.825 -13.391 -1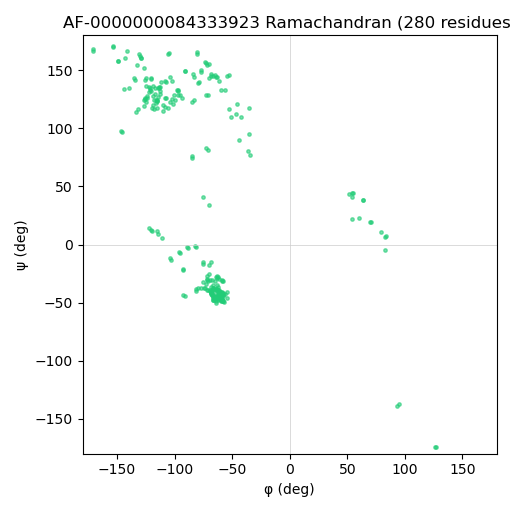9.453 1 97.38 100 ILE A CA 1
ATOM 791 C C . ILE A 1 100 ? -1.195 -12.477 -20.609 1 97.38 100 ILE A C 1
ATOM 793 O O . ILE A 1 100 ? -0.577 -12.531 -21.688 1 97.38 100 ILE A O 1
ATOM 797 N N . HIS A 1 101 ? -2.184 -11.68 -20.453 1 97.19 101 HIS A N 1
ATOM 798 C CA . HIS A 1 101 ? -2.492 -10.617 -21.406 1 97.19 101 HIS A CA 1
ATOM 799 C C . HIS A 1 101 ? -1.371 -9.578 -21.453 1 97.19 101 HIS A C 1
ATOM 801 O O . HIS A 1 101 ? -0.803 -9.219 -20.422 1 97.19 101 HIS A O 1
ATOM 807 N N . PRO A 1 102 ? -1.077 -9.016 -22.609 1 95.25 102 PRO A N 1
ATOM 808 C CA . PRO A 1 102 ? -0.005 -8.023 -22.703 1 95.25 102 PRO A CA 1
ATOM 809 C C . PRO A 1 102 ? -0.272 -6.785 -21.844 1 95.25 102 PRO A C 1
ATOM 811 O O . PRO A 1 102 ? 0.668 -6.117 -21.406 1 95.25 102 PRO A O 1
ATOM 814 N N . VAL A 1 103 ? -1.561 -6.484 -21.672 1 95.38 103 VAL A N 1
ATOM 815 C CA . VAL A 1 103 ? -1.934 -5.344 -20.844 1 95.38 103 VAL A CA 1
ATOM 816 C C . VAL A 1 103 ? -1.98 -5.766 -19.375 1 95.38 103 VAL A C 1
ATOM 818 O O . VAL A 1 103 ? -3.055 -6.043 -18.844 1 95.38 103 VAL A O 1
ATOM 821 N N . SER A 1 104 ? -0.902 -5.945 -18.781 1 97.44 104 SER A N 1
ATOM 822 C CA . SER A 1 104 ? -0.651 -6.254 -17.375 1 97.44 104 SER A CA 1
ATOM 823 C C . SER A 1 104 ? 0.328 -5.262 -16.75 1 97.44 104 SER A C 1
ATOM 825 O O . SER A 1 104 ? 1.472 -5.152 -17.203 1 97.44 104 SER A O 1
ATOM 827 N N . TYR A 1 105 ? -0.063 -4.566 -15.773 1 97.44 105 TYR A N 1
ATOM 828 C CA . TYR A 1 105 ? 0.592 -3.318 -15.398 1 97.44 105 TYR A CA 1
ATOM 829 C C . TYR A 1 105 ? 1.493 -3.516 -14.188 1 97.44 105 TYR A C 1
ATOM 831 O O . TYR A 1 105 ? 1.138 -4.238 -13.25 1 97.44 105 TYR A O 1
ATOM 839 N N . THR A 1 106 ? 2.588 -2.885 -14.219 1 98.62 106 THR A N 1
ATOM 840 C CA . THR A 1 106 ? 3.414 -2.588 -13.055 1 98.62 106 THR A CA 1
ATOM 841 C C . THR A 1 106 ? 3.535 -1.082 -12.852 1 98.62 106 THR A C 1
ATOM 843 O O . THR A 1 106 ? 3.896 -0.35 -13.773 1 98.62 106 THR A O 1
ATOM 846 N N . ALA A 1 107 ? 3.164 -0.627 -11.648 1 98.5 107 ALA A N 1
ATOM 847 C CA . ALA A 1 107 ? 3.262 0.788 -11.305 1 98.5 107 ALA A CA 1
ATOM 848 C C . ALA A 1 107 ? 4.242 1.004 -10.156 1 98.5 107 ALA A C 1
ATOM 850 O O . ALA A 1 107 ? 4.18 0.312 -9.133 1 98.5 107 ALA A O 1
ATOM 851 N N . ILE A 1 108 ? 5.141 1.911 -10.359 1 98.25 108 ILE A N 1
ATOM 852 C CA . ILE A 1 108 ? 6.07 2.32 -9.312 1 98.25 108 ILE A CA 1
ATOM 853 C C . ILE A 1 108 ? 5.68 3.699 -8.781 1 98.25 108 ILE A C 1
ATOM 855 O O . ILE A 1 108 ? 5.676 4.68 -9.531 1 98.25 108 ILE A O 1
ATOM 859 N N . GLN A 1 109 ? 5.344 3.742 -7.531 1 97.31 109 GLN A N 1
ATOM 860 C CA . GLN A 1 109 ? 5 4.996 -6.867 1 97.31 109 GLN A CA 1
ATOM 861 C C . GLN A 1 109 ? 6.137 5.469 -5.965 1 97.31 109 GLN A C 1
ATOM 863 O O . GLN A 1 109 ? 6.543 4.758 -5.043 1 97.31 109 GLN A O 1
ATOM 868 N N . GLU A 1 110 ? 6.586 6.629 -6.223 1 96.94 110 GLU A N 1
ATOM 869 C CA . GLU A 1 110 ? 7.648 7.207 -5.406 1 96.94 110 GLU A CA 1
ATOM 870 C C . GLU A 1 110 ? 7.074 8.109 -4.316 1 96.94 110 GLU A C 1
ATOM 872 O O . GLU A 1 110 ? 6.305 9.031 -4.605 1 96.94 110 GLU A O 1
ATOM 877 N N . MET A 1 111 ? 7.539 7.824 -3.062 1 96.31 111 MET A N 1
ATOM 878 C CA . MET A 1 111 ? 7.027 8.531 -1.894 1 96.31 111 MET A CA 1
ATOM 879 C C . MET A 1 111 ? 8.07 9.492 -1.337 1 96.31 111 MET A C 1
ATOM 881 O O . MET A 1 111 ? 9.258 9.164 -1.282 1 96.31 111 MET A O 1
ATOM 885 N N . LYS A 1 112 ? 7.574 10.711 -0.89 1 95 112 LYS A N 1
ATOM 886 C CA . LYS A 1 112 ? 8.477 11.609 -0.178 1 95 112 LYS A CA 1
ATOM 887 C C . LYS A 1 112 ? 8.961 10.977 1.125 1 95 112 LYS A C 1
ATOM 889 O O . LYS A 1 112 ? 8.188 10.336 1.834 1 95 112 LYS A O 1
ATOM 894 N N . ALA A 1 113 ? 10.219 11.258 1.476 1 93.62 113 ALA A N 1
ATOM 895 C CA . ALA A 1 113 ? 10.859 10.648 2.639 1 93.62 113 ALA A CA 1
ATOM 896 C C . ALA A 1 113 ? 10.164 11.062 3.93 1 93.62 113 ALA A C 1
ATOM 898 O O . ALA A 1 113 ? 10.195 10.336 4.926 1 93.62 113 ALA A O 1
ATOM 899 N N . ASP A 1 114 ? 9.555 12.211 3.951 1 94.38 114 ASP A N 1
ATOM 900 C CA . ASP A 1 114 ? 8.898 12.719 5.16 1 94.38 114 ASP A CA 1
ATOM 901 C C . ASP A 1 114 ? 7.445 12.258 5.227 1 94.38 114 ASP A C 1
ATOM 903 O O . ASP A 1 114 ? 6.727 12.594 6.172 1 94.38 114 ASP A O 1
ATOM 907 N N . ALA A 1 115 ? 6.953 11.523 4.195 1 95.56 115 ALA A N 1
ATOM 908 C CA . ALA A 1 115 ? 5.547 11.141 4.109 1 95.56 115 ALA A CA 1
ATOM 909 C C . ALA A 1 115 ? 5.395 9.625 4.027 1 95.56 115 ALA A C 1
ATOM 911 O O . ALA A 1 115 ? 4.332 9.125 3.648 1 95.56 115 ALA A O 1
ATOM 912 N N . TYR A 1 116 ? 6.387 8.969 4.32 1 95.69 116 TYR A N 1
ATOM 913 C CA . TYR A 1 116 ? 6.457 7.516 4.203 1 95.69 116 TYR A CA 1
ATOM 914 C C . TYR A 1 116 ? 7.281 6.918 5.336 1 95.69 116 TYR A C 1
ATOM 916 O O . TYR A 1 116 ? 8.32 7.469 5.715 1 95.69 116 TYR A O 1
ATOM 924 N N . GLY A 1 117 ? 6.688 5.805 5.957 1 95.56 117 GLY A N 1
ATOM 925 C CA . GLY A 1 117 ? 7.465 5.258 7.059 1 95.56 117 GLY A CA 1
ATOM 926 C C . GLY A 1 117 ? 6.926 3.934 7.566 1 95.56 117 GLY A C 1
ATOM 927 O O . GLY A 1 117 ? 5.852 3.496 7.16 1 95.56 117 GLY A O 1
ATOM 928 N N . TYR A 1 118 ? 7.746 3.305 8.383 1 96.19 118 TYR A N 1
ATOM 929 C CA . TYR A 1 118 ? 7.414 2.084 9.102 1 96.19 118 TYR A CA 1
ATOM 930 C C . TYR A 1 118 ? 7.996 2.111 10.516 1 96.19 118 TYR A C 1
ATOM 932 O O . TYR A 1 118 ? 8.797 2.99 10.844 1 96.19 118 TYR A O 1
ATOM 940 N N . GLU A 1 119 ? 7.48 1.138 11.367 1 95.5 119 GLU A N 1
ATOM 941 C CA . GLU A 1 119 ? 7.887 1.082 12.773 1 95.5 119 GLU A CA 1
ATOM 942 C C . GLU A 1 119 ? 7.668 2.424 13.461 1 95.5 119 GLU A C 1
ATOM 944 O O . GLU A 1 119 ? 8.422 2.795 14.359 1 95.5 119 GLU A O 1
ATOM 949 N N . GLY A 1 120 ? 6.75 3.232 12.867 1 95.75 120 GLY A N 1
ATOM 950 C CA . GLY A 1 120 ? 6.383 4.504 13.469 1 95.75 120 GLY A CA 1
ATOM 951 C C . GLY A 1 120 ? 7.352 5.621 13.141 1 95.75 120 GLY A C 1
ATOM 952 O O . GLY A 1 120 ? 7.27 6.711 13.711 1 95.75 120 GLY A O 1
ATOM 953 N N . LEU A 1 121 ? 8.305 5.348 12.266 1 96.56 121 LEU A N 1
ATOM 954 C CA . LEU A 1 121 ? 9.312 6.34 11.914 1 96.56 121 LEU A CA 1
ATOM 955 C C . LEU A 1 121 ? 9.281 6.637 10.414 1 96.56 121 LEU A C 1
ATOM 957 O O . LEU A 1 121 ? 9.109 5.727 9.602 1 96.56 121 LEU A O 1
ATOM 961 N N . THR A 1 122 ? 9.508 7.934 10.109 1 95.88 122 THR A N 1
ATOM 962 C CA . THR A 1 122 ? 9.602 8.305 8.703 1 95.88 122 THR A CA 1
ATOM 963 C C . THR A 1 122 ? 10.922 7.824 8.109 1 95.88 122 THR A C 1
ATOM 965 O O . THR A 1 122 ? 11.906 7.633 8.828 1 95.88 122 THR A O 1
ATOM 968 N N . ILE A 1 123 ? 10.859 7.703 6.801 1 93.88 123 ILE A N 1
ATOM 969 C CA . ILE A 1 123 ? 12.086 7.336 6.094 1 93.88 123 ILE A CA 1
ATOM 970 C C . ILE A 1 123 ? 13.148 8.406 6.305 1 93.88 123 ILE A C 1
ATOM 972 O O . ILE A 1 123 ? 14.32 8.094 6.504 1 93.88 123 ILE A O 1
ATOM 976 N N . GLU A 1 124 ? 12.773 9.664 6.305 1 92.81 124 GLU A N 1
ATOM 977 C CA . GLU A 1 124 ? 13.688 10.773 6.547 1 92.81 124 GLU A CA 1
ATOM 978 C C . GLU A 1 124 ? 14.367 10.641 7.906 1 92.81 124 GLU A C 1
ATOM 980 O O . GLU A 1 124 ? 15.586 10.789 8.016 1 92.81 124 GLU A O 1
ATOM 985 N N . TYR A 1 125 ? 13.648 10.406 8.867 1 93.62 125 TYR A N 1
ATOM 986 C CA . TYR A 1 125 ? 14.188 10.242 10.211 1 93.62 125 TYR A CA 1
ATOM 987 C C . TYR A 1 125 ? 15.172 9.078 10.266 1 93.62 125 TYR A C 1
ATOM 989 O O . TYR A 1 125 ? 16.25 9.195 10.859 1 93.62 125 TYR A O 1
ATOM 997 N N . LYS A 1 126 ? 14.805 7.973 9.656 1 90.56 126 LYS A N 1
ATOM 998 C CA . LYS A 1 126 ? 15.641 6.773 9.672 1 90.56 126 LYS A CA 1
ATOM 999 C C . LYS A 1 126 ? 16.969 7.02 8.953 1 90.56 126 LYS A C 1
ATOM 1001 O O . LYS A 1 126 ? 18.016 6.543 9.391 1 90.56 126 LYS A O 1
ATOM 1006 N N . TYR A 1 127 ? 16.859 7.742 7.93 1 85.25 127 TYR A N 1
ATOM 1007 C CA . TYR A 1 127 ? 18.062 8.086 7.195 1 85.25 127 TYR A CA 1
ATOM 1008 C C . TYR A 1 127 ? 19 8.938 8.047 1 85.25 127 TYR A C 1
ATOM 1010 O O . TYR A 1 127 ? 20.203 8.656 8.141 1 85.25 127 TYR A O 1
ATOM 1018 N N . ILE A 1 128 ? 18.484 9.898 8.719 1 84.94 128 ILE A N 1
ATOM 1019 C CA . ILE A 1 128 ? 19.266 10.836 9.516 1 84.94 128 ILE A CA 1
ATOM 1020 C C . ILE A 1 128 ? 19.875 10.117 10.711 1 84.94 128 ILE A C 1
ATOM 1022 O O . ILE A 1 128 ? 21.062 10.305 11.023 1 84.94 128 ILE A O 1
ATOM 1026 N N . ASN A 1 129 ? 19.125 9.281 11.281 1 86.94 129 ASN A N 1
ATOM 1027 C CA . ASN A 1 129 ? 19.594 8.57 12.469 1 86.94 129 ASN A CA 1
ATOM 1028 C C . ASN A 1 129 ? 20.625 7.508 12.117 1 86.94 129 ASN A C 1
ATOM 1030 O O . ASN A 1 129 ? 21.531 7.227 12.906 1 86.94 129 ASN A O 1
ATOM 1034 N N . ASN A 1 130 ? 20.469 6.855 11.039 1 81.69 130 ASN A N 1
ATOM 1035 C CA . ASN A 1 130 ? 21.453 5.867 10.594 1 81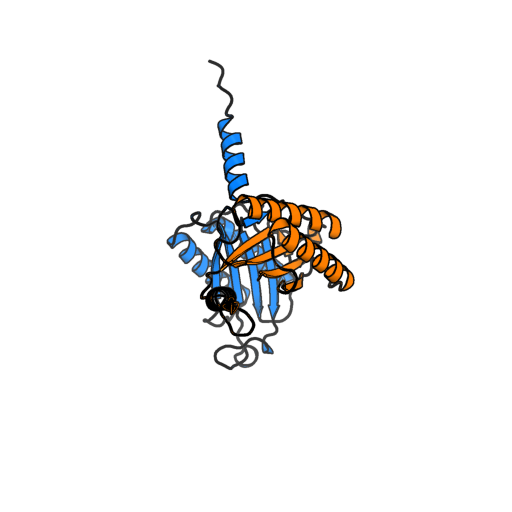.69 130 ASN A CA 1
ATOM 1036 C C . ASN A 1 130 ? 22.781 6.523 10.219 1 81.69 130 ASN A C 1
ATOM 1038 O O . ASN A 1 130 ? 23.844 5.922 10.383 1 81.69 130 ASN A O 1
ATOM 1042 N N . GLN A 1 131 ? 22.75 7.746 9.656 1 74.06 131 GLN A N 1
ATOM 1043 C CA . GLN A 1 131 ? 23.953 8.492 9.344 1 74.06 131 GLN A CA 1
ATOM 1044 C C . GLN A 1 131 ? 24.672 8.922 10.625 1 74.06 131 GLN A C 1
ATOM 1046 O O . GLN A 1 131 ? 25.906 8.883 10.688 1 74.06 131 GLN A O 1
ATOM 1051 N N . ARG A 1 132 ? 23.906 9.328 11.625 1 74.88 132 ARG A N 1
ATOM 1052 C CA . ARG A 1 132 ? 24.5 9.742 12.891 1 74.88 132 ARG A CA 1
ATOM 1053 C C . ARG A 1 132 ? 25.156 8.562 13.594 1 74.88 132 ARG A C 1
ATOM 1055 O O . ARG A 1 132 ? 26.219 8.711 14.203 1 74.88 132 ARG A O 1
ATOM 1062 N N . LYS A 1 133 ? 24.516 7.52 13.445 1 75.06 133 LYS A N 1
ATOM 1063 C CA . LYS A 1 133 ? 25.078 6.328 14.062 1 75.06 133 LYS A CA 1
ATOM 1064 C C . LYS A 1 133 ? 26.375 5.898 13.367 1 75.06 133 LYS A C 1
ATOM 1066 O O . LYS A 1 133 ? 27.297 5.406 14.016 1 75.06 133 LYS A O 1
ATOM 1071 N N . ASN A 1 134 ? 26.422 6.055 12.125 1 68 134 ASN A N 1
ATOM 1072 C CA . ASN A 1 134 ? 27.625 5.695 11.375 1 68 134 ASN A CA 1
ATOM 1073 C C . ASN A 1 134 ? 28.734 6.715 11.578 1 68 134 ASN A C 1
ATOM 1075 O O . ASN A 1 134 ? 29.922 6.383 11.461 1 68 134 ASN A O 1
ATOM 1079 N N . ASP A 1 135 ? 28.406 7.914 11.758 1 60.75 135 ASP A N 1
ATOM 1080 C CA . ASP A 1 135 ? 29.406 8.953 12 1 60.75 135 ASP A CA 1
ATOM 1081 C C . ASP A 1 135 ? 30.016 8.812 13.391 1 60.75 135 ASP A C 1
ATOM 1083 O O . ASP A 1 135 ? 31.125 9.297 13.641 1 60.75 135 ASP A O 1
ATOM 1087 N N . ILE A 1 136 ? 29.266 8.266 14.203 1 53.94 136 ILE A N 1
ATOM 1088 C CA . ILE A 1 136 ? 29.875 8.062 15.508 1 53.94 136 ILE A CA 1
ATOM 1089 C C . ILE A 1 136 ? 30.953 6.98 15.406 1 53.94 136 ILE A C 1
ATOM 1091 O O . ILE A 1 136 ? 30.656 5.793 15.562 1 53.94 136 ILE A O 1
ATOM 1095 N N . ILE A 1 137 ? 31.625 6.883 14.344 1 47.06 137 ILE A N 1
ATOM 1096 C CA . ILE A 1 137 ? 32.875 6.109 14.281 1 47.06 137 ILE A CA 1
ATOM 1097 C C . ILE A 1 137 ? 33.812 6.566 15.391 1 47.06 137 ILE A C 1
ATOM 1099 O O . ILE A 1 137 ? 34.094 7.758 15.508 1 47.06 137 ILE A O 1
ATOM 1103 N N . PRO A 1 138 ? 34.125 5.668 16.328 1 46.88 138 PRO A N 1
ATOM 1104 C CA . PRO A 1 138 ? 35.094 5.984 17.375 1 46.88 138 PRO A CA 1
ATOM 1105 C C . PRO A 1 138 ? 36.344 6.645 16.844 1 46.88 138 PRO A C 1
ATOM 1107 O O . PRO A 1 138 ? 36.812 6.324 15.742 1 46.88 138 PRO A O 1
ATOM 1110 N N . ALA A 1 139 ? 36.688 7.832 17.266 1 43.12 139 ALA A N 1
ATOM 1111 C CA . ALA A 1 139 ? 38.031 8.414 17.172 1 43.12 139 ALA A CA 1
ATOM 1112 C C . ALA A 1 139 ? 39.094 7.359 17.391 1 43.12 139 ALA A C 1
ATOM 1114 O O . ALA A 1 139 ? 39.125 6.668 18.406 1 43.12 139 ALA A O 1
ATOM 1115 N N . HIS A 1 140 ? 39.375 6.621 16.406 1 39.62 140 HIS A N 1
ATOM 1116 C CA . HIS A 1 140 ? 40.531 5.746 16.547 1 39.62 140 HIS A CA 1
ATOM 1117 C C . HIS A 1 140 ? 41.625 6.414 17.375 1 39.62 140 HIS A C 1
ATOM 1119 O O . HIS A 1 140 ? 41.906 7.598 17.188 1 39.62 140 HIS A O 1
ATOM 1125 N N . ILE A 1 141 ? 41.938 5.828 18.484 1 39.12 141 ILE A N 1
ATOM 1126 C CA . ILE A 1 141 ? 43.062 6.086 19.375 1 39.12 141 ILE A CA 1
ATOM 1127 C C . ILE A 1 141 ? 44.344 6.258 18.547 1 39.12 141 ILE A C 1
ATOM 1129 O O . ILE A 1 141 ? 44.781 5.332 17.844 1 39.12 141 ILE A O 1
ATOM 1133 N N . VAL A 1 142 ? 44.625 7.527 18.156 1 25.52 142 VAL A N 1
ATOM 1134 C CA . VAL A 1 142 ? 46.062 7.719 18.031 1 25.52 142 VAL A CA 1
ATOM 1135 C C . VAL A 1 142 ? 46.719 7.766 19.422 1 25.52 142 VAL A C 1
ATOM 1137 O O . VAL A 1 142 ? 46.156 8.352 20.344 1 25.52 142 VAL A O 1
ATOM 1140 N N . MET B 1 1 ? -9.688 16.734 3.584 1 77.88 1 MET B N 1
ATOM 1141 C CA . MET B 1 1 ? -10.469 15.648 2.984 1 77.88 1 MET B CA 1
ATOM 1142 C C . MET B 1 1 ? -9.617 14.398 2.795 1 77.88 1 MET B C 1
ATOM 1144 O O . MET B 1 1 ? -8.938 14.25 1.776 1 77.88 1 MET B O 1
ATOM 1148 N N . PRO B 1 2 ? -9.555 13.719 3.854 1 91.75 2 PRO B N 1
ATOM 1149 C CA . PRO B 1 2 ? -8.68 12.547 3.713 1 91.75 2 PRO B CA 1
ATOM 1150 C C . PRO B 1 2 ? -9.453 11.266 3.406 1 91.75 2 PRO B C 1
ATOM 1152 O O . PRO B 1 2 ? -10.562 11.07 3.918 1 91.75 2 PRO B O 1
ATOM 1155 N N . ILE B 1 3 ? -9.023 10.508 2.439 1 96.38 3 ILE B N 1
ATOM 1156 C CA . ILE B 1 3 ? -9.383 9.102 2.301 1 96.38 3 ILE B CA 1
ATOM 1157 C C . ILE B 1 3 ? -8.281 8.219 2.887 1 96.38 3 ILE B C 1
ATOM 1159 O O . ILE B 1 3 ? -7.098 8.414 2.584 1 96.38 3 ILE B O 1
ATOM 1163 N N . ILE B 1 4 ? -8.727 7.344 3.738 1 98.56 4 ILE B N 1
ATOM 1164 C CA . ILE B 1 4 ? -7.805 6.406 4.375 1 98.56 4 ILE B CA 1
ATOM 1165 C C . ILE B 1 4 ? -8.148 4.98 3.959 1 98.56 4 ILE B C 1
ATOM 1167 O O . ILE B 1 4 ? -9.289 4.535 4.133 1 98.56 4 ILE B O 1
ATOM 1171 N N . GLU B 1 5 ? -7.172 4.301 3.367 1 98.56 5 GLU B N 1
ATOM 1172 C CA . GLU B 1 5 ? -7.254 2.869 3.092 1 98.56 5 GLU B CA 1
ATOM 1173 C C . GLU B 1 5 ? -6.336 2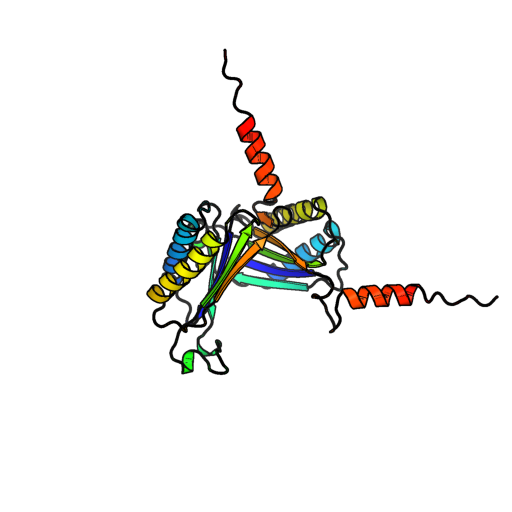.074 4.012 1 98.56 5 GLU B C 1
ATOM 1175 O O . GLU B 1 5 ? -5.117 2.264 3.994 1 98.56 5 GLU B O 1
ATOM 1180 N N . LEU B 1 6 ? -6.945 1.237 4.773 1 98.62 6 LEU B N 1
ATOM 1181 C CA . LEU B 1 6 ? -6.188 0.433 5.727 1 98.62 6 LEU B CA 1
ATOM 1182 C C . LEU B 1 6 ? -6.332 -1.054 5.418 1 98.62 6 LEU B C 1
ATOM 1184 O O . LEU B 1 6 ? -7.441 -1.589 5.422 1 98.62 6 LEU B O 1
ATOM 1188 N N . LYS B 1 7 ? -5.215 -1.681 5.082 1 98.56 7 LYS B N 1
ATOM 1189 C CA . LYS B 1 7 ? -5.145 -3.137 4.992 1 98.56 7 LYS B CA 1
ATOM 1190 C C . LYS B 1 7 ? -4.578 -3.74 6.273 1 98.56 7 LYS B C 1
ATOM 1192 O O . LYS B 1 7 ? -3.549 -3.285 6.777 1 98.56 7 LYS B O 1
ATOM 1197 N N . ILE B 1 8 ? -5.234 -4.711 6.734 1 98.25 8 ILE B N 1
ATOM 1198 C CA . ILE B 1 8 ? -4.805 -5.418 7.938 1 98.25 8 ILE B CA 1
ATOM 1199 C C . ILE B 1 8 ? -4.676 -6.91 7.641 1 98.25 8 ILE B C 1
ATOM 1201 O O . ILE B 1 8 ? -5.492 -7.477 6.91 1 98.25 8 ILE B O 1
ATOM 1205 N N . SER B 1 9 ? -3.676 -7.477 8.266 1 98.38 9 SER B N 1
ATOM 1206 C CA . SER B 1 9 ? -3.521 -8.922 8.109 1 98.38 9 SER B CA 1
ATOM 1207 C C . SER B 1 9 ? -4.488 -9.68 9.008 1 98.38 9 SER B C 1
ATOM 1209 O O . SER B 1 9 ? -4.734 -9.273 10.148 1 98.38 9 SER B O 1
ATOM 1211 N N . GLY B 1 10 ? -5.074 -10.766 8.422 1 97.5 10 GLY B N 1
ATOM 1212 C CA . GLY B 1 10 ? -5.918 -11.625 9.234 1 97.5 10 GLY B CA 1
ATOM 1213 C C . GLY B 1 10 ? -7.305 -11.828 8.656 1 97.5 10 GLY B C 1
ATOM 1214 O O . GLY B 1 10 ? -7.566 -11.445 7.516 1 97.5 10 GLY B O 1
ATOM 1215 N N . ARG B 1 11 ? -8.133 -12.531 9.469 1 97 11 ARG B N 1
ATOM 1216 C CA . ARG B 1 11 ? -9.508 -12.805 9.078 1 97 11 ARG B CA 1
ATOM 1217 C C . ARG B 1 11 ? -10.391 -11.562 9.258 1 97 11 ARG B C 1
ATOM 1219 O O . ARG B 1 11 ? -10.172 -10.773 10.18 1 97 11 ARG B O 1
ATOM 1226 N N . GLU B 1 12 ? -11.398 -11.445 8.406 1 97.31 12 GLU B N 1
ATOM 1227 C CA . GLU B 1 12 ? -12.344 -10.344 8.508 1 97.31 12 GLU B CA 1
ATOM 1228 C C . GLU B 1 12 ? -12.992 -10.297 9.891 1 97.31 12 GLU B C 1
ATOM 1230 O O . GLU B 1 12 ? -13.406 -11.328 10.422 1 97.31 12 GLU B O 1
ATOM 1235 N N . ASP B 1 13 ? -13.055 -9.148 10.484 1 97.56 13 ASP B N 1
ATOM 1236 C CA . ASP B 1 13 ? -13.602 -8.891 11.812 1 97.56 13 ASP B CA 1
ATOM 1237 C C . ASP B 1 13 ? -14.266 -7.52 11.883 1 97.56 13 ASP B C 1
ATOM 1239 O O . ASP B 1 13 ? -13.594 -6.516 12.141 1 97.56 13 ASP B O 1
ATOM 1243 N N . PRO B 1 14 ? -15.586 -7.48 11.734 1 97.81 14 PRO B N 1
ATOM 1244 C CA . PRO B 1 14 ? -16.281 -6.195 11.672 1 97.81 14 PRO B CA 1
ATOM 1245 C C . PRO B 1 14 ? -16.156 -5.395 12.969 1 97.81 14 PRO B C 1
ATOM 1247 O O . PRO B 1 14 ? -16.094 -4.164 12.93 1 97.81 14 PRO B O 1
ATOM 1250 N N . ALA B 1 15 ? -16.141 -6.035 14.047 1 98.12 15 ALA B N 1
ATOM 1251 C CA . ALA B 1 15 ? -16.016 -5.324 15.32 1 98.12 15 ALA B CA 1
ATOM 1252 C C . ALA B 1 15 ? -14.633 -4.664 15.438 1 98.12 15 ALA B C 1
ATOM 1254 O O . ALA B 1 15 ? -14.531 -3.516 15.867 1 98.12 15 ALA B O 1
ATOM 1255 N N . LEU B 1 16 ? -13.648 -5.414 15.102 1 97.56 16 LEU B N 1
ATOM 1256 C CA . LEU B 1 16 ? -12.297 -4.863 15.094 1 97.56 16 LEU B CA 1
ATOM 1257 C C . LEU B 1 16 ? -12.188 -3.697 14.117 1 97.56 16 LEU B C 1
ATOM 1259 O O . LEU B 1 16 ? -11.586 -2.67 14.438 1 97.56 16 LEU B O 1
ATOM 1263 N N . ALA B 1 17 ? -12.789 -3.838 12.969 1 98.12 17 ALA B N 1
ATOM 1264 C CA . ALA B 1 17 ? -12.766 -2.787 11.953 1 98.12 17 ALA B CA 1
ATOM 1265 C C . ALA B 1 17 ? -13.383 -1.497 12.484 1 98.12 17 ALA B C 1
ATOM 1267 O O . ALA B 1 17 ? -12.852 -0.408 12.258 1 98.12 17 ALA B O 1
ATOM 1268 N N . GLN B 1 18 ? -14.438 -1.587 13.148 1 98.31 18 GLN B N 1
ATOM 1269 C CA . GLN B 1 18 ? -15.109 -0.419 13.703 1 98.31 18 GLN B CA 1
ATOM 1270 C C . GLN B 1 18 ? -14.227 0.296 14.719 1 98.31 18 GLN B C 1
ATOM 1272 O O . GLN B 1 18 ? -14.109 1.522 14.688 1 98.31 18 GLN B O 1
ATOM 1277 N N . LYS B 1 19 ? -13.648 -0.514 15.555 1 98.25 19 LYS B N 1
ATOM 1278 C CA . LYS B 1 19 ? -12.766 0.052 16.578 1 98.25 19 LYS B CA 1
ATOM 1279 C C . LYS B 1 19 ? -11.594 0.785 15.93 1 98.25 19 LYS B C 1
ATOM 1281 O O . LYS B 1 19 ? -11.242 1.894 16.344 1 98.25 19 LYS B O 1
ATOM 1286 N N . ILE B 1 20 ? -11.039 0.203 14.945 1 98.19 20 ILE B N 1
ATOM 1287 C CA . ILE B 1 20 ? -9.867 0.752 14.273 1 98.19 20 ILE B CA 1
ATOM 1288 C C . ILE B 1 20 ? -10.25 2.02 13.516 1 98.19 20 ILE B C 1
ATOM 1290 O O . ILE B 1 20 ? -9.539 3.021 13.562 1 98.19 20 ILE B O 1
ATOM 1294 N N . ALA B 1 21 ? -11.398 1.977 12.891 1 98.06 21 ALA B N 1
ATOM 1295 C CA . ALA B 1 21 ? -11.867 3.145 12.148 1 98.06 21 ALA B CA 1
ATOM 1296 C C . ALA B 1 21 ? -12.078 4.336 13.078 1 98.06 21 ALA B C 1
ATOM 1298 O O . ALA B 1 21 ? -11.719 5.469 12.742 1 98.06 21 ALA B O 1
ATOM 1299 N N . ASN B 1 22 ? -12.562 4.078 14.18 1 98.38 22 ASN B N 1
ATOM 1300 C CA . ASN B 1 22 ? -12.75 5.137 15.164 1 98.38 22 ASN B CA 1
ATOM 1301 C C . ASN B 1 22 ? -11.422 5.734 15.609 1 98.38 22 ASN B C 1
ATOM 1303 O O . ASN B 1 22 ? -11.281 6.957 15.68 1 98.38 22 ASN B O 1
ATOM 1307 N N . GLU B 1 23 ? -10.5 4.875 15.867 1 98.5 23 GLU B N 1
ATOM 1308 C CA . GLU B 1 23 ? -9.195 5.309 16.359 1 98.5 23 GLU B CA 1
ATOM 1309 C C . GLU B 1 23 ? -8.438 6.094 15.289 1 98.5 23 GLU B C 1
ATOM 1311 O O . GLU B 1 23 ? -7.859 7.145 15.578 1 98.5 23 GLU B O 1
ATOM 1316 N N . ILE B 1 24 ? -8.461 5.629 14.078 1 98.5 24 ILE B N 1
ATOM 1317 C CA . ILE B 1 24 ? -7.766 6.289 12.977 1 98.5 24 ILE B CA 1
ATOM 1318 C C . ILE B 1 24 ? -8.414 7.637 12.688 1 98.5 24 ILE B C 1
ATOM 1320 O O . ILE B 1 24 ? -7.727 8.617 12.406 1 98.5 24 ILE B O 1
ATOM 1324 N N . SER B 1 25 ? -9.727 7.684 12.773 1 98.25 25 SER B N 1
ATOM 1325 C CA . SER B 1 25 ? -10.445 8.938 12.586 1 98.25 25 SER B CA 1
ATOM 1326 C C . SER B 1 25 ? -10.078 9.953 13.672 1 98.25 25 SER B C 1
ATOM 1328 O O . SER B 1 25 ? -9.82 11.125 13.375 1 98.25 25 SER B O 1
ATOM 1330 N N . ARG B 1 26 ? -10.047 9.477 14.836 1 98.25 26 ARG B N 1
ATOM 1331 C CA . ARG B 1 26 ? -9.664 10.336 15.953 1 98.25 26 ARG B CA 1
ATOM 1332 C C . ARG B 1 26 ? -8.266 10.898 15.742 1 98.25 26 ARG B C 1
ATOM 1334 O O . ARG B 1 26 ? -8.047 12.102 15.891 1 98.25 26 ARG B O 1
ATOM 1341 N N . LEU B 1 27 ? -7.289 10.062 15.406 1 98.5 27 LEU B N 1
ATOM 1342 C CA . LEU B 1 27 ? -5.91 10.492 15.195 1 98.5 27 LEU B CA 1
ATOM 1343 C C . LEU B 1 27 ? -5.824 11.492 14.039 1 98.5 27 LEU B C 1
ATOM 1345 O O . LEU B 1 27 ? -5.078 12.469 14.117 1 98.5 27 LEU B O 1
ATOM 1349 N N . THR B 1 28 ? -6.574 11.227 12.984 1 98.5 28 THR B N 1
ATOM 1350 C CA . THR B 1 28 ? -6.551 12.102 11.812 1 98.5 28 THR B CA 1
ATOM 1351 C C . THR B 1 28 ? -7.082 13.484 12.164 1 98.5 28 THR B C 1
ATOM 1353 O O . THR B 1 28 ? -6.531 14.5 11.719 1 98.5 28 THR B O 1
ATOM 1356 N N . LYS B 1 29 ? -8.062 13.547 12.961 1 98 29 LYS B N 1
ATOM 1357 C CA . LYS B 1 29 ? -8.617 14.805 13.453 1 98 29 LYS B CA 1
ATOM 1358 C C . LYS B 1 29 ? -7.621 15.523 14.359 1 98 29 LYS B C 1
ATOM 1360 O O . LYS B 1 29 ? -7.316 16.703 14.148 1 98 29 LYS B O 1
ATOM 1365 N N . GLU B 1 30 ? -7.062 14.852 15.258 1 98 30 GLU B N 1
ATOM 1366 C CA . GLU B 1 30 ? -6.293 15.477 16.328 1 98 30 GLU B CA 1
ATOM 1367 C C . GLU B 1 30 ? -4.883 15.82 15.867 1 98 30 GLU B C 1
ATOM 1369 O O . GLU B 1 30 ? -4.332 16.859 16.234 1 98 30 GLU B O 1
ATOM 1374 N N . VAL B 1 31 ? -4.293 14.961 15.078 1 98 31 VAL B N 1
ATOM 1375 C CA . VAL B 1 31 ? -2.889 15.125 14.719 1 98 31 VAL B CA 1
ATOM 1376 C C . VAL B 1 31 ? -2.777 15.914 13.422 1 98 31 VAL B C 1
ATOM 1378 O O . VAL B 1 31 ? -1.984 16.859 13.32 1 98 31 VAL B O 1
ATOM 1381 N N . LEU B 1 32 ? -3.627 15.586 12.414 1 97.5 32 LEU B N 1
ATOM 1382 C CA . LEU B 1 32 ? -3.551 16.25 11.117 1 97.5 32 LEU B CA 1
ATOM 1383 C C . LEU B 1 32 ? -4.559 17.391 11.031 1 97.5 32 LEU B C 1
ATOM 1385 O O . LEU B 1 32 ? -4.594 18.125 10.039 1 97.5 32 LEU B O 1
ATOM 1389 N N . LYS B 1 33 ? -5.406 17.531 12.031 1 96.38 33 LYS B N 1
ATOM 1390 C CA . LYS B 1 33 ? -6.348 18.656 12.172 1 96.38 33 LYS B CA 1
ATOM 1391 C C . LYS B 1 33 ? -7.355 18.656 11.023 1 96.38 33 LYS B C 1
ATOM 1393 O O . LYS B 1 33 ? -7.668 19.719 10.477 1 96.38 33 LYS B O 1
ATOM 1398 N N . LYS B 1 34 ? -7.75 17.484 10.664 1 95.44 34 LYS B N 1
ATOM 1399 C CA . LYS B 1 34 ? -8.758 17.375 9.617 1 95.44 34 LYS B CA 1
ATOM 1400 C C . LYS B 1 34 ? -10.164 17.359 10.203 1 95.44 34 LYS B C 1
ATOM 1402 O O . LYS B 1 34 ? -10.367 16.891 11.328 1 95.44 34 LYS B O 1
ATOM 1407 N N . LYS B 1 35 ? -11.125 17.891 9.422 1 93.31 35 LYS B N 1
ATOM 1408 C CA . LYS B 1 35 ? -12.516 17.891 9.852 1 93.31 35 LYS B CA 1
ATOM 1409 C C . LYS B 1 35 ? -13.109 16.484 9.781 1 93.31 35 LYS B C 1
ATOM 1411 O O . LYS B 1 35 ? -13.07 15.828 8.742 1 93.31 35 LYS B O 1
ATOM 1416 N N . PRO B 1 36 ? -13.711 16.031 10.836 1 93.94 36 PRO B N 1
ATOM 1417 C CA . PRO B 1 36 ? -14.195 14.648 10.914 1 93.94 36 PRO B CA 1
ATOM 1418 C C . PRO B 1 36 ? -15.266 14.344 9.867 1 93.94 36 PRO B C 1
ATOM 1420 O O . PRO B 1 36 ? -15.359 13.211 9.391 1 93.94 36 PRO B O 1
ATOM 1423 N N . GLU B 1 37 ? -16 15.305 9.453 1 93.56 37 GLU B N 1
ATOM 1424 C CA . GLU B 1 37 ? -17.156 15.086 8.586 1 93.56 37 GLU B CA 1
ATOM 1425 C C . GLU B 1 37 ? -16.719 14.664 7.188 1 93.56 37 GLU B C 1
ATOM 1427 O O . GLU B 1 37 ? -17.531 14.164 6.402 1 93.56 37 GLU B O 1
ATOM 1432 N N . VAL B 1 38 ? -15.469 14.914 6.914 1 93.06 38 VAL B N 1
ATOM 1433 C CA . VAL B 1 38 ? -15.047 14.594 5.555 1 93.06 38 VAL B CA 1
ATOM 1434 C C . VAL B 1 38 ? -14.023 13.469 5.586 1 93.06 38 VAL B C 1
ATOM 1436 O O . VAL B 1 38 ? -13.375 13.18 4.574 1 93.06 38 VAL B O 1
ATOM 1439 N N . ILE B 1 39 ? -13.773 12.812 6.723 1 96.75 39 ILE B N 1
ATOM 1440 C CA . ILE B 1 39 ? -12.82 11.711 6.828 1 96.75 39 ILE B CA 1
ATOM 1441 C C . ILE B 1 39 ? -13.484 10.406 6.387 1 96.75 39 ILE B C 1
ATOM 1443 O O . ILE B 1 39 ? -14.547 10.039 6.902 1 96.75 39 ILE B O 1
ATOM 1447 N N . VAL B 1 40 ? -12.938 9.727 5.445 1 98 40 VAL B N 1
ATOM 1448 C CA . VAL B 1 40 ? -13.383 8.414 4.988 1 98 40 VAL B CA 1
ATOM 1449 C C . VAL B 1 40 ? -12.336 7.359 5.324 1 98 40 VAL B C 1
ATOM 1451 O O . VAL B 1 40 ? -11.148 7.543 5.039 1 98 40 VAL B O 1
ATOM 1454 N N . VAL B 1 41 ? -12.789 6.246 5.965 1 98.38 41 VAL B N 1
ATOM 1455 C CA . VAL B 1 41 ? -11.906 5.129 6.27 1 98.38 41 VAL B CA 1
ATOM 1456 C C . VAL B 1 41 ? -12.477 3.842 5.672 1 98.38 41 VAL B C 1
ATOM 1458 O O . VAL B 1 41 ? -13.648 3.521 5.875 1 98.38 41 VAL B O 1
ATOM 1461 N N . THR B 1 42 ? -11.688 3.178 4.902 1 98.44 42 THR B N 1
ATOM 1462 C CA . THR B 1 42 ? -12 1.823 4.461 1 98.44 42 THR B CA 1
ATOM 1463 C C . THR B 1 42 ? -11.008 0.822 5.047 1 98.44 42 THR B C 1
ATOM 1465 O O . THR B 1 42 ? -9.805 1.094 5.109 1 98.44 42 THR B O 1
ATOM 1468 N N . VAL B 1 43 ? -11.555 -0.291 5.543 1 98.5 43 VAL B N 1
ATOM 1469 C CA . VAL B 1 43 ? -10.742 -1.335 6.152 1 98.5 43 VAL B CA 1
ATOM 1470 C C . VAL B 1 43 ? -10.898 -2.637 5.371 1 98.5 43 VAL B C 1
ATOM 1472 O O . VAL B 1 43 ? -12.016 -3.051 5.059 1 98.5 43 VAL B O 1
ATOM 1475 N N . SER B 1 44 ? -9.773 -3.209 4.988 1 98 44 SER B N 1
ATOM 1476 C CA . SER B 1 44 ? -9.766 -4.52 4.344 1 98 44 SER B CA 1
ATOM 1477 C C . SER B 1 44 ? -8.82 -5.48 5.055 1 98 44 SER B C 1
ATOM 1479 O O . SER B 1 44 ? -7.875 -5.047 5.727 1 98 44 SER B O 1
ATOM 1481 N N . PHE B 1 45 ? -9.195 -6.703 4.914 1 98.38 45 PHE B N 1
ATOM 1482 C CA . PHE B 1 45 ? -8.391 -7.742 5.555 1 98.38 45 PHE B CA 1
ATOM 1483 C C . PHE B 1 45 ? -7.711 -8.617 4.512 1 98.38 45 PHE B C 1
ATOM 1485 O O . PHE B 1 45 ? -8.312 -8.969 3.494 1 98.38 45 PHE B O 1
ATOM 1492 N N . VAL B 1 46 ? -6.457 -8.898 4.723 1 98.25 46 VAL B N 1
ATOM 1493 C CA . VAL B 1 46 ? -5.672 -9.836 3.92 1 98.25 46 VAL B CA 1
ATOM 1494 C C . VAL B 1 46 ? -5.273 -11.039 4.77 1 98.25 46 VAL B C 1
ATOM 1496 O O . VAL B 1 46 ? -4.695 -10.883 5.848 1 98.25 46 VAL B O 1
ATOM 1499 N N . PRO B 1 47 ? -5.574 -12.281 4.297 1 98.25 47 PRO B N 1
ATOM 1500 C CA . PRO B 1 47 ? -5.148 -13.438 5.086 1 98.25 47 PRO B CA 1
ATOM 1501 C C . PRO B 1 47 ? -3.654 -13.43 5.395 1 98.25 47 PRO B C 1
ATOM 1503 O O . PRO B 1 47 ? -2.848 -13.047 4.539 1 98.25 47 PRO B O 1
ATOM 1506 N N . ASP B 1 48 ? -3.27 -13.922 6.574 1 98.19 48 ASP B N 1
ATOM 1507 C CA . ASP B 1 48 ? -1.885 -13.93 7.035 1 98.19 48 ASP B CA 1
ATOM 1508 C C . ASP B 1 48 ? -0.985 -14.688 6.062 1 98.19 48 ASP B C 1
ATOM 1510 O O . ASP B 1 48 ? 0.179 -14.328 5.875 1 98.19 48 ASP B O 1
ATOM 1514 N N . TYR B 1 49 ? -1.521 -15.68 5.414 1 97.69 49 TYR B N 1
ATOM 1515 C CA . TYR B 1 49 ? -0.716 -16.531 4.551 1 97.69 49 TYR B CA 1
ATOM 1516 C C . TYR B 1 49 ? -0.512 -15.898 3.184 1 97.69 49 TYR B C 1
ATOM 1518 O O . TYR B 1 49 ? 0.204 -16.438 2.34 1 97.69 49 TYR B O 1
ATOM 1526 N N . LEU B 1 50 ? -1.092 -14.734 2.963 1 98.38 50 LEU B N 1
ATOM 1527 C CA . LEU B 1 50 ? -0.927 -14 1.715 1 98.38 50 LEU B CA 1
ATOM 1528 C C . LEU B 1 50 ? -0.206 -12.672 1.953 1 98.38 50 LEU B C 1
ATOM 1530 O O . LEU B 1 50 ? -0.203 -11.797 1.086 1 98.38 50 LEU B O 1
ATOM 1534 N N . TRP B 1 51 ? 0.324 -12.539 3.125 1 98.62 51 TRP B N 1
ATOM 1535 C CA . TRP B 1 51 ? 1.125 -11.383 3.531 1 98.62 51 TRP B CA 1
ATOM 1536 C C . TRP B 1 51 ? 2.545 -11.812 3.891 1 98.62 51 TRP B C 1
ATOM 1538 O O . TRP B 1 51 ? 2.752 -12.547 4.855 1 98.62 51 TRP B O 1
ATOM 1548 N N . PHE B 1 52 ? 3.473 -11.219 3.125 1 98.56 52 PHE B N 1
ATOM 1549 C CA . PHE B 1 52 ? 4.84 -11.695 3.266 1 98.56 52 PHE B CA 1
ATOM 1550 C C . PHE B 1 52 ? 5.777 -10.562 3.652 1 98.56 52 PHE B C 1
ATOM 1552 O O . PHE B 1 52 ? 5.664 -9.453 3.127 1 98.56 52 PHE B O 1
ATOM 1559 N N . VAL B 1 53 ? 6.656 -10.844 4.613 1 97.75 53 VAL B N 1
ATOM 1560 C CA . VAL B 1 53 ? 7.777 -9.984 4.977 1 97.75 53 VAL B CA 1
ATOM 1561 C C . VAL B 1 53 ? 9.078 -10.773 4.926 1 97.75 53 VAL B C 1
ATOM 1563 O O . VAL B 1 53 ? 9.18 -11.859 5.512 1 97.75 53 VAL B O 1
ATOM 1566 N N . ASN B 1 54 ? 10.062 -10.234 4.145 1 96.62 54 ASN B N 1
ATOM 1567 C CA . ASN B 1 54 ? 11.344 -10.93 4.027 1 96.62 54 ASN B CA 1
ATOM 1568 C C . ASN B 1 54 ? 11.156 -12.375 3.584 1 96.62 54 ASN B C 1
ATOM 1570 O O . ASN B 1 54 ? 11.695 -13.297 4.203 1 96.62 54 ASN B O 1
ATOM 1574 N N . PHE B 1 55 ? 10.312 -12.648 2.697 1 95.56 55 PHE B N 1
ATOM 1575 C CA . PHE B 1 55 ? 10.086 -13.906 1.993 1 95.56 55 PHE B CA 1
ATOM 1576 C C . PHE B 1 55 ? 9.211 -14.844 2.82 1 95.56 55 PHE B C 1
ATOM 1578 O O . PHE B 1 55 ? 8.906 -15.961 2.389 1 95.56 55 PHE B O 1
ATOM 1585 N N . ILE B 1 56 ? 8.875 -14.445 4.031 1 97.31 56 ILE B N 1
ATOM 1586 C CA . ILE B 1 56 ? 8.172 -15.328 4.949 1 97.31 56 ILE B CA 1
ATOM 1587 C C . ILE B 1 56 ? 6.766 -14.805 5.203 1 97.31 56 ILE B C 1
ATOM 1589 O O . ILE B 1 56 ? 6.57 -13.594 5.387 1 97.31 56 ILE B O 1
ATOM 1593 N N . SER B 1 57 ? 5.754 -15.688 5.184 1 98.19 57 SER B N 1
ATOM 1594 C CA . SER B 1 57 ? 4.379 -15.266 5.43 1 98.19 57 SER B CA 1
ATOM 1595 C C . SER B 1 57 ? 4.172 -14.875 6.887 1 98.19 57 SER B C 1
ATOM 1597 O O . SER B 1 57 ? 4.844 -15.398 7.777 1 98.19 57 SER B O 1
ATOM 1599 N N . LEU B 1 58 ? 3.195 -14.047 7.105 1 98.31 58 LEU B N 1
ATOM 1600 C CA . LEU B 1 58 ? 2.861 -13.664 8.469 1 98.31 58 LEU B CA 1
ATOM 1601 C C . LEU B 1 58 ? 2.299 -14.852 9.25 1 98.31 58 LEU B C 1
ATOM 1603 O O . LEU B 1 58 ? 2.449 -14.922 10.469 1 98.31 58 LEU B O 1
ATOM 1607 N N . ALA B 1 59 ? 1.627 -15.773 8.531 1 97.81 59 ALA B N 1
ATOM 1608 C CA . ALA B 1 59 ? 1.144 -16.984 9.18 1 97.81 59 ALA B CA 1
ATOM 1609 C C . ALA B 1 59 ? 2.295 -17.781 9.805 1 97.81 59 ALA B C 1
ATOM 1611 O O . ALA B 1 59 ? 2.178 -18.281 10.922 1 97.81 59 ALA B O 1
ATOM 1612 N N . GLU B 1 60 ? 3.383 -17.859 9.133 1 97.75 60 GLU B N 1
ATOM 1613 C CA . GLU B 1 60 ? 4.574 -18.562 9.609 1 97.75 60 GLU B CA 1
ATOM 1614 C C . GLU B 1 60 ? 5.281 -17.766 10.695 1 97.75 60 GLU B C 1
ATOM 1616 O O . GLU B 1 60 ? 5.773 -18.328 11.672 1 97.75 60 GLU B O 1
ATOM 1621 N N . LEU B 1 61 ? 5.305 -16.453 10.555 1 97.19 61 LEU B N 1
ATOM 1622 C CA . LEU B 1 61 ? 5.984 -15.578 11.508 1 97.19 61 LEU B CA 1
ATOM 1623 C C . LEU B 1 61 ? 5.172 -15.445 12.789 1 97.19 61 LEU B C 1
ATOM 1625 O O . LEU B 1 61 ? 5.695 -15.008 13.812 1 97.19 61 LEU B O 1
ATOM 1629 N N . LYS B 1 62 ? 3.898 -15.805 12.75 1 97.25 62 LYS B N 1
ATOM 1630 C CA . LYS B 1 62 ? 2.971 -15.625 13.859 1 97.25 62 LYS B CA 1
ATOM 1631 C C . LYS B 1 62 ? 2.936 -14.164 14.32 1 97.25 62 LYS B C 1
ATOM 1633 O O . LYS B 1 62 ? 3.057 -13.883 15.508 1 97.25 62 LYS B O 1
ATOM 1638 N N . LYS B 1 63 ? 2.879 -13.289 13.344 1 97.88 63 LYS B N 1
ATOM 1639 C CA . LYS B 1 63 ? 2.787 -11.852 13.562 1 97.88 63 LYS B CA 1
ATOM 1640 C C . LYS B 1 63 ? 1.657 -11.242 12.742 1 97.88 63 LYS B C 1
ATOM 1642 O O . LYS B 1 63 ? 1.153 -11.867 11.805 1 97.88 63 LYS B O 1
ATOM 1647 N N . LYS B 1 64 ? 1.277 -10.078 13.141 1 97.94 64 LYS B N 1
ATOM 1648 C CA . LYS B 1 64 ? 0.347 -9.258 12.375 1 97.94 64 LYS B CA 1
ATOM 1649 C C . LYS B 1 64 ? 1.071 -8.102 11.688 1 97.94 64 LYS B C 1
ATOM 1651 O O . LYS B 1 64 ? 2.227 -7.809 12.008 1 97.94 64 LYS B O 1
ATOM 1656 N N . SER B 1 65 ? 0.394 -7.531 10.742 1 98.44 65 SER B N 1
ATOM 1657 C CA . SER B 1 65 ? 0.911 -6.332 10.086 1 98.44 65 SER B CA 1
ATOM 1658 C C . SER B 1 65 ? -0.219 -5.48 9.523 1 98.44 65 SER B C 1
ATOM 1660 O O . SER B 1 65 ? -1.387 -5.875 9.578 1 98.44 65 SER B O 1
ATOM 1662 N N . PHE B 1 66 ? 0.152 -4.289 9.102 1 98.75 66 PHE B N 1
ATOM 1663 C CA . PHE B 1 66 ? -0.795 -3.398 8.445 1 98.75 66 PHE B CA 1
ATOM 1664 C C . PHE B 1 66 ? -0.088 -2.516 7.426 1 98.75 66 PHE B C 1
ATOM 1666 O O . PHE B 1 66 ? 1.133 -2.35 7.48 1 98.75 66 PHE B O 1
ATOM 1673 N N . HIS B 1 67 ? -0.832 -2.037 6.504 1 98.69 67 HIS B N 1
ATOM 1674 C CA . HIS B 1 67 ? -0.446 -0.961 5.598 1 98.69 67 HIS B CA 1
ATOM 1675 C C . HIS B 1 67 ? -1.536 0.101 5.508 1 98.69 67 HIS B C 1
ATOM 1677 O O . HIS B 1 67 ? -2.664 -0.193 5.102 1 98.69 67 HIS B O 1
ATOM 1683 N N . LEU B 1 68 ? -1.182 1.266 5.945 1 98.75 68 LEU B N 1
ATOM 1684 C CA . LEU B 1 68 ? -2.109 2.389 5.871 1 98.75 68 LEU B CA 1
ATOM 1685 C C . LEU B 1 68 ? -1.672 3.387 4.805 1 98.75 68 LEU B C 1
ATOM 1687 O O . LEU B 1 68 ? -0.514 3.809 4.777 1 98.75 68 LEU B O 1
ATOM 1691 N N . ASN B 1 69 ? -2.557 3.693 3.898 1 98.56 69 ASN B N 1
ATOM 1692 C CA . ASN B 1 69 ? -2.379 4.758 2.916 1 98.56 69 ASN B CA 1
ATOM 1693 C C . ASN B 1 69 ? -3.395 5.879 3.115 1 98.56 69 ASN B C 1
ATOM 1695 O O . ASN B 1 69 ? -4.602 5.641 3.098 1 98.56 69 ASN B O 1
ATOM 1699 N N . ILE B 1 70 ? -2.951 7.07 3.293 1 98.5 70 ILE B N 1
ATOM 1700 C CA . ILE B 1 70 ? -3.854 8.211 3.449 1 98.5 70 ILE B CA 1
ATOM 1701 C C . ILE B 1 70 ? -3.564 9.25 2.369 1 98.5 70 ILE B C 1
ATOM 1703 O O . ILE B 1 70 ? -2.404 9.562 2.098 1 98.5 70 ILE B O 1
ATOM 1707 N N . LYS B 1 71 ? -4.621 9.727 1.744 1 97.56 71 LYS B N 1
ATOM 1708 C CA . LYS B 1 71 ? -4.535 10.844 0.802 1 97.56 71 LYS B CA 1
ATOM 1709 C C . LYS B 1 71 ? -5.008 12.141 1.444 1 97.56 71 LYS B C 1
ATOM 1711 O O . LYS B 1 71 ? -6.105 12.203 2.002 1 97.56 71 LYS B O 1
ATOM 1716 N N . ILE B 1 72 ? -4.207 13.102 1.403 1 95.75 72 ILE B N 1
ATOM 1717 C CA . ILE B 1 72 ? -4.551 14.43 1.906 1 95.75 72 ILE B CA 1
ATOM 1718 C C . ILE B 1 72 ? -4.191 15.484 0.866 1 95.75 72 ILE B C 1
ATOM 1720 O O . ILE B 1 72 ? -3.453 15.203 -0.082 1 95.75 72 ILE B O 1
ATOM 1724 N N . SER B 1 73 ? -4.738 16.672 1.027 1 93.44 73 SER B N 1
ATOM 1725 C CA . SER B 1 73 ? -4.367 17.781 0.15 1 93.44 73 SER B CA 1
ATOM 1726 C C . SER B 1 73 ? -2.939 18.25 0.421 1 93.44 73 SER B C 1
ATOM 1728 O O . SER B 1 73 ? -2.516 18.328 1.576 1 93.44 73 SER B O 1
ATOM 1730 N N . ASP B 1 74 ? -2.324 18.594 -0.649 1 92.06 74 ASP B N 1
ATOM 1731 C CA . ASP B 1 74 ? -0.936 19.047 -0.557 1 92.06 74 ASP B CA 1
ATOM 1732 C C . ASP B 1 74 ? -0.83 20.375 0.188 1 92.06 74 ASP B C 1
ATOM 1734 O O . ASP B 1 74 ? -1.758 21.188 0.156 1 92.06 74 ASP B O 1
ATOM 1738 N N . SER B 1 75 ? 0.315 20.547 0.979 1 89.94 75 SER B N 1
ATOM 1739 C CA . SER B 1 75 ? 0.697 21.797 1.636 1 89.94 75 SER B CA 1
ATOM 1740 C C . SER B 1 75 ? -0.248 22.125 2.785 1 89.94 75 SER B C 1
ATOM 1742 O O . SER B 1 75 ? -0.347 23.281 3.201 1 89.94 75 SER B O 1
ATOM 1744 N N . THR B 1 76 ? -0.952 21.156 3.262 1 91.81 76 THR B N 1
ATOM 1745 C CA . THR B 1 76 ? -1.876 21.422 4.359 1 91.81 76 THR B CA 1
ATOM 1746 C C . THR B 1 76 ? -1.306 20.906 5.68 1 91.81 76 THR B C 1
ATOM 1748 O O . THR B 1 76 ? -1.812 21.25 6.754 1 91.81 76 THR B O 1
ATOM 1751 N N . ASN B 1 77 ? -0.266 20.125 5.676 1 95.31 77 ASN B N 1
ATOM 1752 C CA . ASN B 1 77 ? 0.379 19.609 6.883 1 95.31 77 ASN B CA 1
ATOM 1753 C C . ASN B 1 77 ? 1.898 19.734 6.797 1 95.31 77 ASN B C 1
ATOM 1755 O O . ASN B 1 77 ? 2.482 19.5 5.738 1 95.31 77 ASN B O 1
ATOM 1759 N N . LEU B 1 78 ? 2.529 20.062 7.902 1 95.31 78 LEU B N 1
ATOM 1760 C CA . LEU B 1 78 ? 3.98 20.172 8 1 95.31 78 LEU B CA 1
ATOM 1761 C C . LEU B 1 78 ? 4.625 18.797 8.164 1 95.31 78 LEU B C 1
ATOM 1763 O O . LEU B 1 78 ? 3.941 17.828 8.477 1 95.31 78 LEU B O 1
ATOM 1767 N N . LYS B 1 79 ? 5.934 18.812 7.961 1 95.19 79 LYS B N 1
ATOM 1768 C CA . LYS B 1 79 ? 6.711 17.594 8.117 1 95.19 79 LYS B CA 1
ATOM 1769 C C . LYS B 1 79 ? 6.527 17 9.516 1 95.19 79 LYS B C 1
ATOM 1771 O O . LYS B 1 79 ? 6.379 15.781 9.664 1 95.19 79 LYS B O 1
ATOM 1776 N N . VAL B 1 80 ? 6.539 17.844 10.469 1 96.75 80 VAL B N 1
ATOM 1777 C CA . VAL B 1 80 ? 6.441 17.375 11.844 1 96.75 80 VAL B CA 1
ATOM 1778 C C . VAL B 1 80 ? 5.066 16.75 12.078 1 96.75 80 VAL B C 1
ATOM 1780 O O . VAL B 1 80 ? 4.941 15.766 12.812 1 96.75 80 VAL B O 1
ATOM 1783 N N . ASP B 1 81 ? 3.979 17.281 11.523 1 97.44 81 ASP B N 1
ATOM 1784 C CA . ASP B 1 81 ? 2.639 16.703 11.617 1 97.44 81 ASP B CA 1
ATOM 1785 C C . ASP B 1 81 ? 2.609 15.289 11.055 1 97.44 81 ASP B C 1
ATOM 1787 O O . ASP B 1 81 ? 2.016 14.391 11.648 1 97.44 81 ASP B O 1
ATOM 1791 N N . LYS B 1 82 ? 3.256 15.156 9.938 1 97.56 82 LYS B N 1
ATOM 1792 C CA . LYS B 1 82 ? 3.262 13.867 9.266 1 97.56 82 LYS B CA 1
ATOM 1793 C C . LYS B 1 82 ? 4.027 12.82 10.078 1 97.56 82 LYS B C 1
ATOM 1795 O O . LYS B 1 82 ? 3.576 11.688 10.227 1 97.56 82 LYS B O 1
ATOM 1800 N N . ALA B 1 83 ? 5.137 13.195 10.586 1 97.62 83 ALA B N 1
ATOM 1801 C CA . ALA B 1 83 ? 5.922 12.297 11.438 1 97.62 83 ALA B CA 1
ATOM 1802 C C . ALA B 1 83 ? 5.129 11.875 12.672 1 97.62 83 ALA B C 1
ATOM 1804 O O . ALA B 1 83 ? 5.109 10.695 13.023 1 97.62 83 ALA B O 1
ATOM 1805 N N . ASP B 1 84 ? 4.496 12.867 13.25 1 98.19 84 ASP B N 1
ATOM 1806 C CA . ASP B 1 84 ? 3.684 12.586 14.43 1 98.19 84 ASP B CA 1
ATOM 1807 C C . ASP B 1 84 ? 2.545 11.625 14.102 1 98.19 84 ASP B C 1
ATOM 1809 O O . ASP B 1 84 ? 2.219 10.75 14.906 1 98.19 84 ASP B O 1
ATOM 1813 N N . TYR B 1 85 ? 1.917 11.812 12.984 1 98.56 85 TYR B N 1
ATOM 1814 C CA . TYR B 1 85 ? 0.812 10.961 12.562 1 98.56 85 TYR B CA 1
ATOM 1815 C C . TYR B 1 85 ? 1.28 9.523 12.352 1 98.56 85 TYR B C 1
ATOM 1817 O O . TYR B 1 85 ? 0.658 8.578 12.852 1 98.56 85 TYR B O 1
ATOM 1825 N N . ILE B 1 86 ? 2.408 9.336 11.648 1 98.56 86 ILE B N 1
ATOM 1826 C CA . ILE B 1 86 ? 2.961 8.016 11.375 1 98.56 86 ILE B CA 1
ATOM 1827 C C . ILE B 1 86 ? 3.287 7.305 12.688 1 98.56 86 ILE B C 1
ATOM 1829 O O . ILE B 1 86 ? 2.965 6.129 12.859 1 98.56 86 ILE B O 1
ATOM 1833 N N . GLU B 1 87 ? 3.836 7.973 13.617 1 98.44 87 GLU B N 1
ATOM 1834 C CA . GLU B 1 87 ? 4.156 7.41 14.922 1 98.44 87 GLU B CA 1
ATOM 1835 C C . GLU B 1 87 ? 2.891 7.027 15.688 1 98.44 87 GLU B C 1
ATOM 1837 O O . GLU B 1 87 ? 2.797 5.922 16.234 1 98.44 87 GLU B O 1
ATOM 1842 N N . ALA B 1 88 ? 1.946 7.918 15.727 1 98.69 88 ALA B N 1
ATOM 1843 C CA . ALA B 1 88 ? 0.709 7.703 16.469 1 98.69 88 ALA B CA 1
ATOM 1844 C C . ALA B 1 88 ? -0.073 6.52 15.914 1 98.69 88 ALA B C 1
ATOM 1846 O O . ALA B 1 88 ? -0.617 5.711 16.672 1 98.69 88 ALA B O 1
ATOM 1847 N N . VAL B 1 89 ? -0.148 6.449 14.609 1 98.69 89 VAL B N 1
ATOM 1848 C CA . VAL B 1 89 ? -0.837 5.344 13.953 1 98.69 89 VAL B CA 1
ATOM 1849 C C . VAL B 1 89 ? -0.176 4.02 14.336 1 98.69 89 VAL B C 1
ATOM 1851 O O . VAL B 1 89 ? -0.858 3.068 14.727 1 98.69 89 VAL B O 1
ATOM 1854 N N . HIS B 1 90 ? 1.091 3.992 14.242 1 98.56 90 HIS B N 1
ATOM 1855 C CA . HIS B 1 90 ? 1.804 2.76 14.562 1 98.56 90 HIS B CA 1
ATOM 1856 C C . HIS B 1 90 ? 1.542 2.328 16 1 98.56 90 HIS B C 1
ATOM 1858 O O . HIS B 1 90 ? 1.247 1.158 16.266 1 98.56 90 HIS B O 1
ATOM 1864 N N . LYS B 1 91 ? 1.673 3.225 16.922 1 98 91 LYS B N 1
ATOM 1865 C CA . LYS B 1 91 ? 1.445 2.939 18.328 1 98 91 LYS B CA 1
ATOM 1866 C C . LYS B 1 91 ? 0.027 2.428 18.562 1 98 91 LYS B C 1
ATOM 1868 O O . LYS B 1 91 ? -0.169 1.415 19.234 1 98 91 LYS B O 1
ATOM 1873 N N . SER B 1 92 ? -0.895 3.078 18.016 1 98.25 92 SER B N 1
ATOM 1874 C CA . SER B 1 92 ? -2.295 2.73 18.234 1 98.25 92 SER B CA 1
ATOM 1875 C C . SER B 1 92 ? -2.617 1.356 17.656 1 98.25 92 SER B C 1
ATOM 1877 O O . SER B 1 92 ? -3.273 0.541 18.297 1 98.25 92 SER B O 1
ATOM 1879 N N . LEU B 1 93 ? -2.168 1.1 16.438 1 98.19 93 LEU B N 1
ATOM 1880 C CA . LEU B 1 93 ? -2.477 -0.174 15.797 1 98.19 93 LEU B CA 1
ATOM 1881 C C . LEU B 1 93 ? -1.705 -1.313 16.453 1 98.19 93 LEU B C 1
ATOM 1883 O O . LEU B 1 93 ? -2.186 -2.447 16.5 1 98.19 93 LEU B O 1
ATOM 1887 N N . SER B 1 94 ? -0.517 -1.011 16.953 1 97.62 94 SER B N 1
ATOM 1888 C CA . SER B 1 94 ? 0.194 -2.012 17.75 1 97.62 94 SER B CA 1
ATOM 1889 C C . SER B 1 94 ? -0.624 -2.445 18.953 1 97.62 94 SER B C 1
ATOM 1891 O O . SER B 1 94 ? -0.677 -3.631 19.281 1 97.62 94 SER B O 1
ATOM 1893 N N . THR B 1 95 ? -1.216 -1.52 19.562 1 96.94 95 THR B N 1
ATOM 1894 C CA . THR B 1 95 ? -2.029 -1.798 20.75 1 96.94 95 THR B CA 1
ATOM 1895 C C . THR B 1 95 ? -3.275 -2.592 20.359 1 96.94 95 THR B C 1
ATOM 1897 O O . THR B 1 95 ? -3.623 -3.568 21.031 1 96.94 95 THR B O 1
ATOM 1900 N N . LEU B 1 96 ? -3.959 -2.289 19.297 1 97.38 96 LEU B N 1
ATOM 1901 C CA . LEU B 1 96 ? -5.246 -2.865 18.922 1 97.38 96 LEU B CA 1
ATOM 1902 C C . LEU B 1 96 ? -5.059 -4.238 18.281 1 97.38 96 LEU B C 1
ATOM 1904 O O . LEU B 1 96 ? -5.898 -5.125 18.453 1 97.38 96 LEU B O 1
ATOM 1908 N N . LEU B 1 97 ? -4.016 -4.395 17.5 1 96.56 97 LEU B N 1
ATOM 1909 C CA . LEU B 1 97 ? -3.822 -5.621 16.734 1 96.56 97 LEU B CA 1
ATOM 1910 C C . LEU B 1 97 ? -2.977 -6.621 17.5 1 96.56 97 LEU B C 1
ATOM 1912 O O . LEU B 1 97 ? -2.992 -7.82 17.203 1 96.56 97 LEU B O 1
ATOM 1916 N N . GLY B 1 98 ? -2.266 -6.059 18.422 1 92.38 98 GLY B N 1
ATOM 1917 C CA . GLY B 1 98 ? -1.367 -6.934 19.156 1 92.38 98 GLY B CA 1
ATOM 1918 C C . GLY B 1 98 ? 0.032 -6.98 18.578 1 92.38 98 GLY B C 1
ATOM 1919 O O . GLY B 1 98 ? 0.564 -5.953 18.156 1 92.38 98 GLY B O 1
ATOM 1920 N N . ASP B 1 99 ? 0.735 -8.125 18.469 1 93.25 99 ASP B N 1
ATOM 1921 C CA . ASP B 1 99 ? 2.129 -8.312 18.078 1 93.25 99 ASP B CA 1
ATOM 1922 C C . ASP B 1 99 ? 2.32 -8.039 16.578 1 93.25 99 ASP B C 1
ATOM 1924 O O . ASP B 1 99 ? 2.424 -8.969 15.781 1 93.25 99 ASP B O 1
ATOM 1928 N N . ILE B 1 100 ? 2.426 -6.809 16.281 1 97.38 100 ILE B N 1
ATOM 1929 C CA . ILE B 1 100 ? 2.604 -6.445 14.883 1 97.38 100 ILE B CA 1
ATOM 1930 C C . ILE B 1 100 ? 4.078 -6.555 14.5 1 97.38 100 ILE B C 1
ATOM 1932 O O . ILE B 1 100 ? 4.957 -6.332 15.336 1 97.38 100 ILE B O 1
ATOM 1936 N N . HIS B 1 101 ? 4.316 -6.965 13.32 1 97.69 101 HIS B N 1
ATOM 1937 C CA . HIS B 1 101 ? 5.668 -6.902 12.773 1 97.69 101 HIS B CA 1
ATOM 1938 C C . HIS B 1 101 ? 6.168 -5.465 12.711 1 97.69 101 HIS B C 1
ATOM 1940 O O . HIS B 1 101 ? 5.418 -4.555 12.336 1 97.69 101 HIS B O 1
ATOM 1946 N N . PRO B 1 102 ? 7.43 -5.215 13.008 1 95.5 102 PRO B N 1
ATOM 1947 C CA . PRO B 1 102 ? 7.949 -3.846 12.945 1 95.5 102 PRO B CA 1
ATOM 1948 C C . PRO B 1 102 ? 7.809 -3.225 11.562 1 95.5 102 PRO B C 1
ATOM 1950 O O . PRO B 1 102 ? 7.656 -2.006 11.438 1 95.5 102 PRO B O 1
ATOM 1953 N N . VAL B 1 103 ? 7.863 -4.02 10.562 1 96.25 103 VAL B N 1
ATOM 1954 C CA . VAL B 1 103 ? 7.711 -3.539 9.195 1 96.25 103 VAL B CA 1
ATOM 1955 C C . VAL B 1 103 ? 6.227 -3.463 8.836 1 96.25 103 VAL B C 1
ATOM 1957 O O . VAL B 1 103 ? 5.695 -4.355 8.172 1 96.25 103 VAL B O 1
ATOM 1960 N N . SER B 1 104 ? 5.594 -2.523 9.305 1 97.94 104 SER B N 1
ATOM 1961 C CA . SER B 1 104 ? 4.219 -2.111 9.047 1 97.94 104 SER B CA 1
ATOM 1962 C C . SER B 1 104 ? 4.152 -0.652 8.609 1 97.94 104 SER B C 1
ATOM 1964 O O . SER B 1 104 ? 4.559 0.245 9.352 1 97.94 104 SER B O 1
ATOM 1966 N N . TYR B 1 105 ? 3.574 -0.44 7.438 1 97.5 105 TYR B N 1
ATOM 1967 C CA . TYR B 1 105 ? 3.844 0.812 6.738 1 97.5 105 TYR B CA 1
ATOM 1968 C C . TYR B 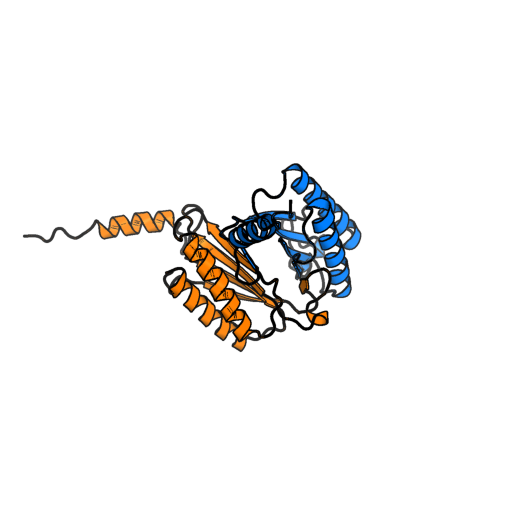1 105 ? 2.658 1.765 6.852 1 97.5 105 TYR B C 1
ATOM 1970 O O . TYR B 1 105 ? 1.503 1.338 6.793 1 97.5 105 TYR B O 1
ATOM 1978 N N . THR B 1 106 ? 3.014 2.977 6.941 1 98.5 106 THR B N 1
ATOM 1979 C CA . THR B 1 106 ? 2.084 4.078 6.727 1 98.5 106 THR B CA 1
ATOM 1980 C C . THR B 1 106 ? 2.592 5.008 5.629 1 98.5 106 THR B C 1
ATOM 1982 O O . THR B 1 106 ? 3.75 5.434 5.656 1 98.5 106 THR B O 1
ATOM 1985 N N . ALA B 1 107 ? 1.75 5.27 4.664 1 98.44 107 ALA B N 1
ATOM 1986 C CA . ALA B 1 107 ? 2.068 6.164 3.555 1 98.44 107 ALA B CA 1
ATOM 1987 C C . ALA B 1 107 ? 1.097 7.34 3.504 1 98.44 107 ALA B C 1
ATOM 1989 O O . ALA B 1 107 ? -0.118 7.156 3.615 1 98.44 107 ALA B O 1
ATOM 1990 N N . ILE B 1 108 ? 1.641 8.5 3.379 1 98 108 ILE B N 1
ATOM 1991 C CA . ILE B 1 108 ? 0.866 9.727 3.215 1 98 108 ILE B CA 1
ATOM 1992 C C . ILE B 1 108 ? 1.043 10.258 1.796 1 98 108 ILE B C 1
ATOM 1994 O O . ILE B 1 108 ? 2.143 10.664 1.411 1 98 108 ILE B O 1
ATOM 1998 N N . GLN B 1 109 ? -0.017 10.258 1.068 1 96.75 109 GLN B N 1
ATOM 1999 C CA . GLN B 1 109 ? -0.004 10.758 -0.302 1 96.75 109 GLN B CA 1
ATOM 2000 C C . GLN B 1 109 ? -0.591 12.164 -0.379 1 96.75 109 GLN B C 1
ATOM 2002 O O . GLN B 1 109 ? -1.769 12.367 -0.079 1 96.75 109 GLN B O 1
ATOM 2007 N N . GLU B 1 110 ? 0.13 13.062 -0.819 1 95.56 110 GLU B N 1
ATOM 2008 C CA . GLU B 1 110 ? -0.324 14.438 -0.977 1 95.56 110 GLU B CA 1
ATOM 2009 C C . GLU B 1 110 ? -0.847 14.695 -2.389 1 95.56 110 GLU B C 1
ATOM 2011 O O . GLU B 1 110 ? -0.121 14.5 -3.367 1 95.56 110 GLU B O 1
ATOM 2016 N N . MET B 1 111 ? -2.061 15.195 -2.445 1 95.56 111 MET B N 1
ATOM 2017 C CA . MET B 1 111 ? -2.752 15.391 -3.717 1 95.56 111 MET B CA 1
ATOM 2018 C C . MET B 1 111 ? -2.832 16.875 -4.074 1 95.56 111 MET B C 1
ATOM 2020 O O . MET B 1 111 ? -3.086 17.703 -3.205 1 95.56 111 MET B O 1
ATOM 2024 N N . LYS B 1 112 ? -2.633 17.172 -5.32 1 94.56 112 LYS B N 1
ATOM 2025 C CA . LYS B 1 112 ? -2.852 18.547 -5.77 1 94.56 112 LYS B CA 1
ATOM 2026 C C . LYS B 1 112 ? -4.32 18.938 -5.633 1 94.56 112 LYS B C 1
ATOM 2028 O O . LYS B 1 112 ? -5.211 18.141 -5.906 1 94.56 112 LYS B O 1
ATOM 2033 N N . ALA B 1 113 ? -4.543 20.219 -5.309 1 90.12 113 ALA B N 1
ATOM 2034 C CA . ALA B 1 113 ? -5.883 20.719 -5.023 1 90.12 113 ALA B CA 1
ATOM 2035 C C . ALA B 1 113 ? -6.781 20.609 -6.254 1 90.12 113 ALA B C 1
ATOM 2037 O O . ALA B 1 113 ? -7.996 20.453 -6.129 1 90.12 113 ALA B O 1
ATOM 2038 N N . ASP B 1 114 ? -6.254 20.672 -7.504 1 92.19 114 ASP B N 1
ATOM 2039 C CA . ASP B 1 114 ? -7.035 20.641 -8.734 1 92.19 114 ASP B CA 1
ATOM 2040 C C . ASP B 1 114 ? -7.262 19.203 -9.203 1 92.19 114 ASP B C 1
ATOM 2042 O O . ASP B 1 114 ? -7.965 18.969 -10.188 1 92.19 114 ASP B O 1
ATOM 2046 N N . ALA B 1 115 ? -6.707 18.312 -8.516 1 93.38 115 ALA B N 1
ATOM 2047 C CA . ALA B 1 115 ? -6.805 16.922 -8.922 1 93.38 115 ALA B CA 1
ATOM 2048 C C . ALA B 1 115 ? -7.465 16.078 -7.832 1 93.38 115 ALA B C 1
ATOM 2050 O O . ALA B 1 115 ? -7.402 14.844 -7.867 1 93.38 115 ALA B O 1
ATOM 2051 N N . TYR B 1 116 ? -8.016 16.672 -6.918 1 91.75 116 TYR B N 1
ATOM 2052 C CA . TYR B 1 116 ? -8.633 16.047 -5.754 1 91.75 116 TYR B CA 1
ATOM 2053 C C . TYR B 1 116 ? -9.938 16.734 -5.387 1 91.75 116 TYR B C 1
ATOM 2055 O O . TYR B 1 116 ? -10.055 17.969 -5.5 1 91.75 116 TYR B O 1
ATOM 2063 N N . GLY B 1 117 ? -10.977 15.867 -5.113 1 92.69 117 GLY B N 1
ATOM 2064 C CA . GLY B 1 117 ? -12.258 16.5 -4.844 1 92.69 117 GLY B CA 1
ATOM 2065 C C . GLY B 1 117 ? -13.305 15.523 -4.332 1 92.69 117 GLY B C 1
ATOM 2066 O O . GLY B 1 117 ? -13.055 14.32 -4.266 1 92.69 117 GLY B O 1
ATOM 2067 N N . TYR B 1 118 ? -14.305 16.109 -3.846 1 92.5 118 TYR B N 1
ATOM 2068 C CA . TYR B 1 118 ? -15.5 15.383 -3.432 1 92.5 118 TYR B CA 1
ATOM 2069 C C . TYR B 1 118 ? -16.75 16.172 -3.74 1 92.5 118 TYR B C 1
ATOM 2071 O O . TYR B 1 118 ? -16.688 17.359 -4.082 1 92.5 118 TYR B O 1
ATOM 2079 N N . GLU B 1 119 ? -17.938 15.398 -3.781 1 92.25 119 GLU B N 1
ATOM 2080 C CA . GLU B 1 119 ? -19.219 16 -4.141 1 92.25 119 GLU B CA 1
ATOM 2081 C C . GLU B 1 119 ? -19.172 16.594 -5.547 1 92.25 119 GLU B C 1
ATOM 2083 O O . GLU B 1 119 ? -19.859 17.578 -5.832 1 92.25 119 GLU B O 1
ATOM 2088 N N . GLY B 1 120 ? -18.281 16.109 -6.32 1 93.38 120 GLY B N 1
ATOM 2089 C CA . GLY B 1 120 ? -18.172 16.516 -7.711 1 93.38 120 GLY B CA 1
ATOM 2090 C C . GLY B 1 120 ? -17.375 17.812 -7.898 1 93.38 120 GLY B C 1
ATOM 2091 O O . GLY B 1 120 ? -17.375 18.375 -8.992 1 93.38 120 GLY B O 1
ATOM 2092 N N . LEU B 1 121 ? -16.766 18.297 -6.793 1 91.88 121 LEU B N 1
ATOM 2093 C CA . LEU B 1 121 ? -16.016 19.547 -6.836 1 91.88 121 LEU B CA 1
ATOM 2094 C C . LEU B 1 121 ? -14.562 19.312 -6.426 1 91.88 121 LEU B C 1
ATOM 2096 O O . LEU B 1 121 ? -14.289 18.562 -5.5 1 91.88 121 LEU B O 1
ATOM 2100 N N . THR B 1 122 ? -13.688 20.062 -7.117 1 93 122 THR B N 1
ATOM 2101 C CA . THR B 1 122 ? -12.289 20.016 -6.723 1 93 122 THR B CA 1
ATOM 2102 C C . THR B 1 122 ? -12.062 20.75 -5.406 1 93 122 THR B C 1
ATOM 2104 O O . THR B 1 122 ? -12.867 21.609 -5.031 1 93 122 THR B O 1
ATOM 2107 N N . ILE B 1 123 ? -11.031 20.406 -4.715 1 88.81 123 ILE B N 1
ATOM 2108 C CA . ILE B 1 123 ? -10.648 21.094 -3.486 1 88.81 123 ILE B CA 1
ATOM 2109 C C . ILE B 1 123 ? -10.344 22.547 -3.789 1 88.81 123 ILE B C 1
ATOM 2111 O O . ILE B 1 123 ? -10.711 23.438 -3.018 1 88.81 123 ILE B O 1
ATOM 2115 N N . GLU B 1 124 ? -9.703 22.75 -4.898 1 89.19 124 GLU B N 1
ATOM 2116 C CA . GLU B 1 124 ? -9.406 24.109 -5.332 1 89.19 124 GLU B CA 1
ATOM 2117 C C . GLU B 1 124 ? -10.68 24.938 -5.477 1 89.19 124 GLU B C 1
ATOM 2119 O O . GLU B 1 124 ? -10.742 26.078 -5.008 1 89.19 124 GLU B O 1
ATOM 2124 N N . TYR B 1 125 ? -11.625 24.391 -6.141 1 89.81 125 TYR B N 1
ATOM 2125 C CA . TYR B 1 125 ? -12.906 25.062 -6.324 1 89.81 125 TYR B CA 1
ATOM 2126 C C . TYR B 1 125 ? -13.555 25.375 -4.984 1 89.81 125 TYR B C 1
ATOM 2128 O O . TYR B 1 125 ? -14.055 26.469 -4.77 1 89.81 125 TYR B O 1
ATOM 2136 N N . LYS B 1 126 ? -13.57 24.391 -4.102 1 87 126 LYS B N 1
ATOM 2137 C CA . LYS B 1 126 ? -14.195 24.562 -2.793 1 87 126 LYS B CA 1
ATOM 2138 C C . LYS B 1 126 ? -13.5 25.641 -1.977 1 87 126 LYS B C 1
ATOM 2140 O O . LYS B 1 126 ? -14.148 26.406 -1.255 1 87 126 LYS B O 1
ATOM 2145 N N . TYR B 1 127 ? -12.273 25.719 -2.088 1 82.38 127 TYR B N 1
ATOM 2146 C CA . TYR B 1 127 ? -11.492 26.734 -1.401 1 82.38 127 TYR B CA 1
ATOM 2147 C C . TYR B 1 127 ? -11.852 28.125 -1.918 1 82.38 127 TYR B C 1
ATOM 2149 O O . TYR B 1 127 ? -12.109 29.047 -1.132 1 82.38 127 TYR B O 1
ATOM 2157 N N . ILE B 1 128 ? -11.953 28.281 -3.156 1 85 128 ILE B N 1
ATOM 2158 C CA . ILE B 1 128 ? -12.219 29.578 -3.783 1 85 128 ILE B CA 1
ATOM 2159 C C . ILE B 1 128 ? -13.641 30.016 -3.445 1 85 128 ILE B C 1
ATOM 2161 O O . ILE B 1 128 ? -13.867 31.188 -3.105 1 85 128 ILE B O 1
ATOM 2165 N N . ASN B 1 129 ? -14.492 29.125 -3.494 1 84.81 129 ASN B N 1
ATOM 2166 C CA . ASN B 1 129 ? -15.898 29.453 -3.252 1 84.81 129 ASN B CA 1
ATOM 2167 C C . ASN B 1 129 ? -16.156 29.75 -1.779 1 84.81 129 ASN B C 1
ATOM 2169 O O . ASN B 1 129 ? -17.031 30.562 -1.452 1 84.81 129 ASN B O 1
ATOM 2173 N N . ASN B 1 130 ? -15.492 29.109 -0.889 1 79.69 130 ASN B N 1
ATOM 2174 C CA . ASN B 1 130 ? -15.609 29.375 0.539 1 79.69 130 ASN B CA 1
ATOM 2175 C C . ASN B 1 130 ? -15.016 30.734 0.894 1 79.69 130 ASN B C 1
ATOM 2177 O O . ASN B 1 130 ? -15.5 31.406 1.81 1 79.69 130 ASN B O 1
ATOM 2181 N N . GLN B 1 131 ? -14.016 31.156 0.149 1 74 131 GLN B N 1
ATOM 2182 C CA . GLN B 1 131 ? -13.445 32.5 0.34 1 74 131 GLN B CA 1
ATOM 2183 C C . GLN B 1 131 ? -14.406 33.562 -0.14 1 74 131 GLN B C 1
ATOM 2185 O O . GLN B 1 131 ? -14.539 34.625 0.5 1 74 131 GLN B O 1
ATOM 2190 N N . ARG B 1 132 ? -15.055 33.312 -1.187 1 74.88 132 ARG B N 1
ATOM 2191 C CA . ARG B 1 132 ? -16.016 34.281 -1.73 1 74.88 132 ARG B CA 1
ATOM 2192 C C . ARG B 1 132 ? -17.234 34.406 -0.822 1 74.88 132 ARG B C 1
ATOM 2194 O O . ARG B 1 132 ? -17.734 35.531 -0.61 1 74.88 132 ARG B O 1
ATOM 2201 N N . LYS B 1 133 ? -17.641 33.375 -0.326 1 73.69 133 LYS B N 1
ATOM 2202 C CA . LYS B 1 133 ? -18.797 33.406 0.564 1 73.69 133 LYS B CA 1
ATOM 2203 C C . LYS B 1 133 ? -18.484 34.156 1.849 1 73.69 133 LYS B C 1
ATOM 2205 O O . LYS B 1 133 ? -19.328 34.875 2.379 1 73.69 133 LYS B O 1
ATOM 2210 N N . ASN B 1 134 ? -17.312 33.969 2.283 1 67.56 134 ASN B N 1
ATOM 2211 C CA . ASN B 1 134 ? -16.922 34.688 3.49 1 67.56 134 ASN B CA 1
ATOM 2212 C C . ASN B 1 134 ? -16.719 36.188 3.225 1 67.56 134 ASN B C 1
ATOM 2214 O O . ASN B 1 134 ? -16.906 37 4.121 1 67.56 134 ASN B O 1
ATOM 2218 N N . ASP B 1 135 ? -16.328 36.531 2.121 1 64.31 135 ASP B N 1
ATOM 2219 C CA . ASP B 1 135 ? -16.188 37.938 1.74 1 64.31 135 ASP B CA 1
ATOM 2220 C C . ASP B 1 135 ? -17.531 38.625 1.575 1 64.31 135 ASP B C 1
ATOM 2222 O O . ASP B 1 135 ? -17.656 39.844 1.701 1 64.31 135 ASP B O 1
ATOM 2226 N N . ILE B 1 136 ? -18.531 37.812 1.276 1 53.5 136 ILE B N 1
ATOM 2227 C CA . ILE B 1 136 ? -19.844 38.438 1.164 1 53.5 136 ILE B CA 1
ATOM 2228 C C . ILE B 1 136 ? -20.391 38.75 2.557 1 53.5 136 ILE B C 1
ATOM 2230 O O . ILE B 1 136 ? -20.922 37.875 3.236 1 53.5 136 ILE B O 1
ATOM 2234 N N . ILE B 1 137 ? -19.609 39.219 3.494 1 50.97 137 ILE B N 1
ATOM 2235 C CA . ILE B 1 137 ? -20.141 39.844 4.703 1 50.97 137 ILE B CA 1
ATOM 2236 C C . ILE B 1 137 ? -21.156 40.906 4.332 1 50.97 137 ILE B C 1
ATOM 2238 O O . ILE B 1 137 ? -20.844 41.812 3.549 1 50.97 137 ILE B O 1
ATOM 2242 N N . PRO B 1 138 ? -22.453 40.656 4.617 1 50.75 138 PRO B N 1
ATOM 2243 C CA . PRO B 1 138 ? -23.469 41.656 4.34 1 50.75 138 PRO B CA 1
ATOM 2244 C C . PRO B 1 138 ? -23.078 43.062 4.816 1 50.75 138 PRO B C 1
ATOM 2246 O O . PRO B 1 138 ? -22.453 43.188 5.871 1 50.75 138 PRO B O 1
ATOM 2249 N N . ALA B 1 139 ? -22.828 44.031 3.961 1 47.41 139 ALA B N 1
ATOM 2250 C CA . ALA B 1 139 ? -22.812 45.469 4.301 1 47.41 139 ALA B CA 1
ATOM 2251 C C . ALA B 1 139 ? -23.859 45.781 5.363 1 47.41 139 ALA B C 1
ATOM 2253 O O . ALA B 1 139 ? -25.062 45.562 5.148 1 47.41 139 ALA B O 1
ATOM 2254 N N . HIS B 1 140 ? -23.688 45.5 6.582 1 45.25 140 HIS B N 1
ATOM 2255 C CA . HIS B 1 140 ? -24.562 46.062 7.609 1 45.25 140 HIS B CA 1
ATOM 2256 C C . HIS B 1 140 ? -24.984 47.5 7.266 1 45.25 140 HIS B C 1
ATOM 2258 O O . HIS B 1 140 ? -24.125 48.344 7 1 45.25 140 HIS B O 1
ATOM 2264 N N . ILE B 1 141 ? -26.172 47.656 6.637 1 42.66 141 ILE B N 1
ATOM 2265 C CA . ILE B 1 141 ? -26.859 48.938 6.488 1 42.66 141 ILE B CA 1
ATOM 2266 C C . ILE B 1 141 ? -26.781 49.719 7.793 1 42.66 141 ILE B C 1
ATOM 2268 O O . ILE B 1 141 ? -27.219 49.25 8.844 1 42.66 141 ILE B O 1
ATOM 2272 N N . VAL B 1 142 ? -25.984 50.812 7.746 1 34.66 142 VAL B N 1
ATOM 2273 C CA . VAL B 1 142 ? -26.312 51.906 8.648 1 34.66 142 VAL B CA 1
ATOM 2274 C C . VAL B 1 142 ? -27.688 52.469 8.32 1 34.66 142 VAL B C 1
ATOM 2276 O O . VAL B 1 142 ? -28.047 52.625 7.148 1 34.66 142 VAL B O 1
#

Secondary structure (DSSP, 8-state):
--EEEEEEESS--HHHHHHHHHHHHHHHHHHH---GGG-EEEEEEE-GGG-EETTEEHHHHT-B-EEEEEEEETTSS-HHHHHHHHHHHHHHHHHHH-SB-S--EEEEEEE-TTSEEETTEEHHHHHHHHHHHHH-------/--EEEEEEESS--HHHHHHHHHHHHHHHHHHH---GGG-EEEEEEE-GGGEEETTEEHHHHT-B-EEEEEEEETTS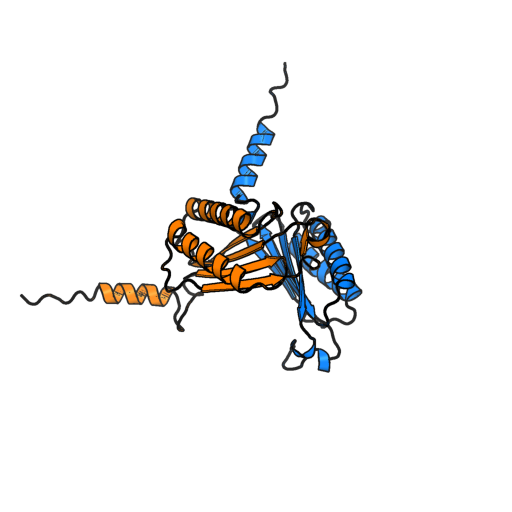S-HHHHHHHHHHHHHHHHHHH-SB-S--EEEEEEE-GGG-EETTEEHHHHHHHHHHHHH-------

Radius of gyration: 21.67 Å; Cα contacts (8 Å, |Δi|>4): 492; chains: 2; bounding box: 73×74×44 Å

Foldseek 3Di:
DKEKEKEKEADDDVVLVVVLVVQLLVLCCPLLVDDSVPYHYDYDYHYQQVPDDPRHGCVRVVAMEMEMEMEDAPPSDDPVSVVVSFVSSVVVCCVSVPHHDPPHDYHYHHDYQQGDDPPPDGNVVVVVVVVVVVVVPPPPDD/DKEKEKEKEADDDVVLVVVLVVQLLVLCCPLLVDDSVPYHYDYHYDYQQRDDDPRHGCVVVVAMEMEMEMEDAPPSDDPVSVVVSFVSSVVVCCVSVPGHDPPHDYHYHHDYQQGDDPPPDGNVRVVVVVVVVVVPPPPPDD

pLDDT: mean 92.82, std 12.65, range [25.52, 98.75]

Nearest PDB structures (foldseek):
  6blm-assembly1_C  TM=8.827E-01  e=4.665E-08  Burkholderia lata
  6vvr-assembly1_C  TM=8.892E-01  e=4.093E-08  Bordetella trematum
  5unq-assembly2_B  TM=9.065E-01  e=3.100E-07  Pusillimonas sp. T7-7
  7puo-assembly2_F  TM=8.675E-01  e=3.771E-07  Pseudomonas putida
  8t9q-assembly1_B  TM=8.434E-01  e=2.061E-06  Herbaspirillum

Solvent-accessible surface area (backbone atoms only — not comparable to full-atom values): 15197 Å² total; per-residue (Å²): 94,32,49,33,45,34,41,32,51,28,78,83,48,63,69,59,47,52,54,50,44,42,52,53,50,50,47,41,27,71,54,65,64,35,57,53,82,46,33,34,40,37,58,46,60,39,48,28,77,78,37,71,57,96,92,38,32,23,55,78,67,70,38,37,41,42,41,38,42,34,40,34,57,56,91,69,69,52,74,65,41,52,54,51,42,52,51,52,50,51,54,52,49,34,67,75,73,39,66,49,44,88,88,45,51,69,44,81,44,68,33,55,41,58,35,27,30,37,66,34,36,29,44,45,56,50,53,54,51,53,50,52,56,60,61,63,54,77,78,71,86,123,103,34,48,34,44,35,40,34,50,29,77,85,48,72,70,60,46,52,55,49,45,52,52,53,50,50,48,42,28,70,55,65,65,42,64,71,92,51,55,42,75,46,78,46,60,39,50,30,68,40,30,29,48,54,78,36,32,24,56,79,65,71,39,37,43,42,41,36,41,35,36,34,55,54,92,69,67,53,62,68,39,42,38,51,43,42,28,51,51,42,55,52,47,35,67,75,72,37,66,48,44,60,78,27,39,38,38,53,43,68,34,55,44,83,77,35,65,58,97,90,36,36,44,46,57,52,52,53,53,53,51,52,54,62,66,59,57,77,76,75,80,124

Sequence (284 aa):
MPIIELKISGREDPALAQKIANEISRLTKEVLKKKPEVIVVTVSFVPDYLWFVNFISLAELKKKSFHLNIKISDSTNLKVDKADYIEAVHKSLSTLLGDIHPVSYTAIQEMKADAYGYEGLTIEYKYINNQRKNDIIPAHIVMPIIELKISGREDPALAQKIANEISRLTKEVLKKKPEVIVVTVSFVPDYLWFVNFISLAELKKKSFHLNIKISDSTNLKVDKADYIEAVHKSLSTLLGDIHPVSYTAIQEMKADAYGYEGLTIEYKYINNQRKNDIIPAHIV

InterPro domains:
  IPR014347 Tautomerase/MIF superfamily [G3DSA:3.30.429.10] (1-123)
  IPR014347 Tautomerase/MIF superfamily [SSF55331] (2-124)